Protein AF-A0A9N9KY88-F1 (afdb_monomer)

Sequence (207 aa):
MVPLCLRDHWRPISRALVFYAIHCNYIGYGNGKYSALGVMAIDVILGPRFVLVGLWYLLTARPNSNLPKFVAYTGLFRTLTCGGWTYVTSTDDHDWHDIFMISYLVATLPWTIGCLALSPDNARALKYRKYLAGAFFGTLIPLIYFFIQHKVHKVAGAYTIYAFFEWSLVLFDVAFDAVTALDFETFELVVKDVKGASKGYVYWLPK

Solvent-accessible surface area (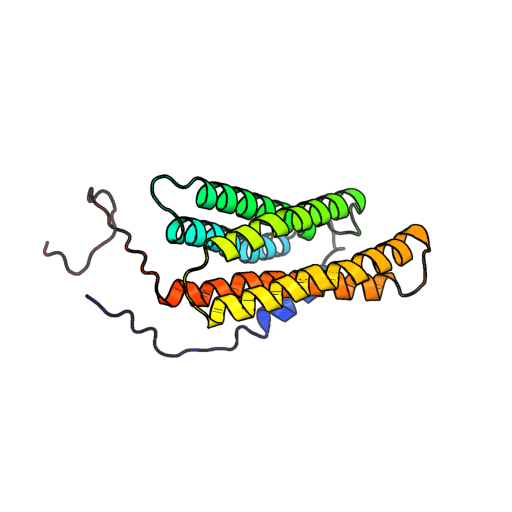backbone atoms only — not comparable to full-atom values): 12206 Å² total; per-residue (Å²): 141,77,84,85,76,81,74,86,76,91,67,80,71,71,60,62,63,61,51,51,70,63,50,68,77,73,75,78,90,79,77,100,60,90,54,66,66,65,56,51,54,49,52,66,57,50,48,60,49,56,50,48,38,52,50,50,30,65,73,47,61,49,92,96,55,66,63,38,58,53,32,34,53,32,39,51,51,26,52,52,24,46,49,46,28,72,66,37,41,69,87,80,41,49,68,61,17,51,52,21,45,52,53,19,58,61,28,46,50,57,29,52,53,41,50,64,73,60,50,72,100,42,72,67,49,54,51,52,42,53,53,31,50,48,50,38,63,57,46,46,57,61,31,55,53,26,45,46,36,32,72,76,66,61,44,86,67,26,56,62,56,25,49,53,41,54,53,47,42,54,50,31,50,54,51,43,58,55,43,54,60,68,61,46,76,82,60,83,88,84,88,75,78,87,78,67,82,66,90,74,85,60,92,85,61,85,131

Organism: NCBI:txid746836

Secondary structure (DSSP, 8-state):
------------THHHHHHHHHHTTS---SSS---HHHHHHHHHHHHHHHHHHHHHHHHH--TT-SHHHHHHHHHHHHHHHHHHHHHS-TTT-HHHHHHHHHHHHHHHHHHHHHHHHH--S-HHHHHHHHHHHHHHHHHHHHHHHHHHHHHTS--TTHHHHHHHHHHHHHHHHHHHHHHHHHHGGG-------SS--S----TTS--

InterPro domains:
  IPR019402 CWH43-like, N-terminal domain [PF10277] (44-186)
  IPR039545 Post-GPI attachment to proteins factor 2 [PTHR12892] (67-195)

Nearest PDB structures (foldseek):
  6iko-assembly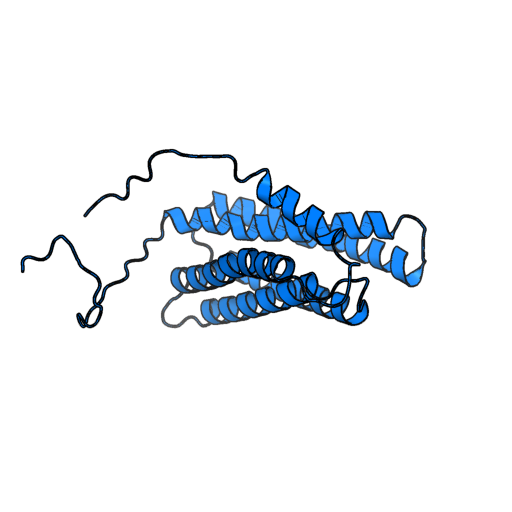1_A  TM=2.643E-01  e=3.032E+00  Mus musculus
  8qb9-assembly1_A  TM=2.554E-01  e=9.337E+00  Saccharomyces cerevisiae

Radius of gyration: 20.68 Å; Cα contacts (8 Å, |Δi|>4): 121; chains: 1; bounding box: 53×39×55 Å

Structure (mmCIF, N/CA/C/O backbone):
data_AF-A0A9N9KY88-F1
#
_entry.id   AF-A0A9N9KY88-F1
#
loop_
_atom_site.group_PDB
_atom_site.id
_atom_site.type_symbol
_atom_site.label_atom_id
_atom_site.label_alt_id
_atom_site.label_comp_id
_atom_site.label_asym_id
_atom_site.label_entity_id
_atom_site.label_seq_id
_atom_site.pdbx_PDB_ins_code
_atom_site.Cartn_x
_atom_site.Cartn_y
_atom_site.Cartn_z
_atom_site.occupancy
_atom_site.B_iso_or_equiv
_atom_site.auth_seq_id
_atom_site.auth_comp_id
_atom_site.auth_asym_id
_atom_site.auth_atom_id
_atom_site.pdbx_PDB_model_num
ATOM 1 N N . MET A 1 1 ? -17.293 -18.451 26.609 1.00 32.00 1 MET A N 1
ATOM 2 C CA . MET A 1 1 ? -15.851 -18.414 26.297 1.00 32.00 1 MET A CA 1
ATOM 3 C C . MET A 1 1 ? -15.459 -19.784 25.786 1.00 32.00 1 MET A C 1
ATOM 5 O O . MET A 1 1 ? -15.401 -20.714 26.577 1.00 32.00 1 MET A O 1
ATOM 9 N N . VAL A 1 2 ? -15.277 -19.926 24.475 1.00 26.02 2 VAL A N 1
ATOM 10 C CA . VAL A 1 2 ? -14.636 -21.106 23.886 1.00 26.02 2 VAL A CA 1
ATOM 11 C C . VAL A 1 2 ? -13.368 -20.606 23.211 1.00 26.02 2 VAL A C 1
ATOM 13 O O . VAL A 1 2 ? -13.470 -19.740 22.343 1.00 26.02 2 VAL A O 1
ATOM 16 N N . PRO A 1 3 ? -12.184 -21.066 23.638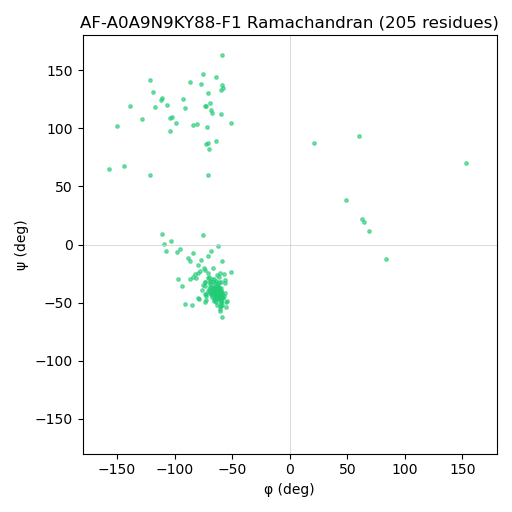 1.00 28.94 3 PRO A N 1
ATOM 17 C CA . PRO A 1 3 ? -10.943 -20.650 23.022 1.00 28.94 3 PRO A CA 1
ATOM 18 C C . PRO A 1 3 ? -10.854 -21.321 21.650 1.00 28.94 3 PRO A C 1
ATOM 20 O O . PRO A 1 3 ? -10.833 -22.548 21.543 1.00 28.94 3 PRO A O 1
ATOM 23 N N . LEU A 1 4 ? -10.796 -20.517 20.590 1.00 27.03 4 LEU A N 1
ATOM 24 C CA . LEU A 1 4 ? -10.341 -20.970 19.279 1.00 27.03 4 LEU A CA 1
ATOM 25 C C . LEU A 1 4 ? -8.833 -21.230 19.383 1.00 27.03 4 LEU A C 1
ATOM 27 O O . LEU A 1 4 ? -7.998 -20.386 19.077 1.00 27.03 4 LEU A O 1
ATOM 31 N N . CYS A 1 5 ? -8.488 -22.413 19.888 1.00 28.48 5 CYS A N 1
ATOM 32 C CA . CYS A 1 5 ? -7.142 -22.958 19.841 1.00 28.48 5 CYS A CA 1
ATOM 33 C C . CYS A 1 5 ? -6.870 -23.391 18.391 1.00 28.48 5 CYS A C 1
ATOM 35 O O . CYS A 1 5 ? -7.133 -24.531 18.005 1.00 28.48 5 CYS A O 1
ATOM 37 N N . LEU A 1 6 ? -6.400 -22.452 17.565 1.00 30.41 6 LEU A N 1
ATOM 38 C CA . LEU A 1 6 ? -5.814 -22.746 16.258 1.00 30.41 6 LEU A CA 1
ATOM 39 C C . LEU A 1 6 ? -4.459 -23.423 16.487 1.00 30.41 6 LEU A C 1
ATOM 41 O O . LEU A 1 6 ? -3.418 -22.783 16.588 1.00 30.41 6 LEU A O 1
ATOM 45 N N . ARG A 1 7 ? -4.520 -24.747 16.630 1.00 27.92 7 ARG A N 1
ATOM 46 C CA . ARG A 1 7 ? -3.377 -25.649 16.716 1.00 27.92 7 ARG A CA 1
ATOM 47 C C . ARG A 1 7 ? -2.641 -25.675 15.370 1.00 27.92 7 ARG A C 1
ATOM 49 O O . ARG A 1 7 ? -3.181 -26.141 14.372 1.00 27.92 7 ARG A O 1
ATOM 56 N N . ASP A 1 8 ? -1.418 -25.161 15.386 1.00 33.47 8 ASP A N 1
ATOM 57 C CA . ASP A 1 8 ? -0.236 -25.549 14.608 1.00 33.47 8 ASP A CA 1
ATOM 58 C C . ASP A 1 8 ? -0.462 -26.345 13.308 1.00 33.47 8 ASP A C 1
ATOM 60 O O . ASP A 1 8 ? -0.341 -27.572 13.256 1.00 33.47 8 ASP A O 1
ATOM 64 N N . HIS A 1 9 ? -0.665 -25.625 12.203 1.00 31.00 9 HIS A N 1
ATOM 65 C CA . HIS A 1 9 ? -0.281 -26.135 10.886 1.00 31.00 9 HIS A CA 1
ATOM 66 C C . HIS A 1 9 ? 0.232 -25.005 9.986 1.00 31.00 9 HIS A C 1
ATOM 68 O O . HIS A 1 9 ? -0.371 -24.631 8.983 1.00 31.00 9 HIS A O 1
ATOM 74 N N . TRP A 1 10 ? 1.394 -24.461 10.356 1.00 31.78 10 TRP A N 1
ATOM 75 C CA . TRP A 1 10 ? 2.230 -23.666 9.458 1.00 31.78 10 TRP A CA 1
ATOM 76 C C . TRP A 1 10 ? 2.728 -24.556 8.308 1.00 31.78 10 TRP A C 1
ATOM 78 O O . TRP A 1 10 ? 3.790 -25.170 8.384 1.00 31.78 10 TRP A O 1
ATOM 88 N N . ARG A 1 11 ? 1.954 -24.636 7.222 1.00 30.09 11 ARG A N 1
ATOM 89 C CA . ARG A 1 11 ? 2.493 -25.003 5.906 1.00 30.09 11 ARG A CA 1
ATOM 90 C C . ARG A 1 11 ? 2.995 -23.735 5.218 1.00 30.09 11 ARG A C 1
ATOM 92 O O . ARG A 1 11 ? 2.355 -22.692 5.341 1.00 30.09 11 ARG A O 1
ATOM 99 N N . PRO A 1 12 ? 4.138 -23.778 4.515 1.00 33.78 12 PRO A N 1
ATOM 100 C CA . PRO A 1 12 ? 4.771 -22.573 4.010 1.00 33.78 12 PRO A CA 1
ATOM 101 C C . PRO A 1 12 ? 3.956 -22.005 2.842 1.00 33.78 12 PRO A C 1
ATOM 103 O O . PRO A 1 12 ? 4.070 -22.446 1.701 1.00 33.78 12 PRO A O 1
ATOM 106 N N . ILE A 1 13 ? 3.178 -20.965 3.138 1.00 38.19 13 ILE A N 1
ATOM 107 C CA . ILE A 1 13 ? 2.487 -20.079 2.182 1.00 38.19 13 ILE A CA 1
ATOM 108 C C . ILE A 1 13 ? 3.495 -19.312 1.286 1.00 38.19 13 ILE A C 1
ATOM 110 O O . ILE A 1 13 ? 3.119 -18.602 0.359 1.00 38.19 13 ILE A O 1
ATOM 114 N N . SER A 1 14 ? 4.803 -19.505 1.484 1.00 35.06 14 SER A N 1
ATOM 115 C CA . SER A 1 14 ? 5.863 -18.767 0.792 1.00 35.06 14 SER A CA 1
ATOM 116 C C . SER A 1 14 ? 6.090 -19.161 -0.670 1.00 35.06 14 SER A C 1
ATOM 118 O O . SER A 1 14 ? 6.657 -18.366 -1.413 1.00 35.06 14 SER A O 1
ATOM 120 N N . ARG A 1 15 ? 5.667 -20.353 -1.120 1.00 27.88 15 ARG A N 1
ATOM 121 C CA . ARG A 1 15 ? 5.962 -20.812 -2.494 1.00 27.88 15 ARG A CA 1
ATOM 122 C C . ARG A 1 15 ? 4.839 -20.569 -3.500 1.00 27.88 15 ARG A C 1
ATOM 124 O O . ARG A 1 15 ? 5.140 -20.341 -4.662 1.00 27.88 15 ARG A O 1
ATOM 131 N N . ALA A 1 16 ? 3.575 -20.557 -3.083 1.00 32.50 16 ALA A N 1
ATOM 132 C CA . ALA A 1 16 ? 2.457 -20.360 -4.012 1.00 32.50 16 ALA A CA 1
ATOM 133 C C . ALA A 1 16 ? 2.296 -18.890 -4.443 1.00 32.50 16 ALA A C 1
ATOM 135 O O . ALA A 1 16 ? 2.075 -18.622 -5.618 1.00 32.50 16 ALA A O 1
ATOM 136 N N . LEU A 1 17 ? 2.482 -17.940 -3.520 1.00 39.22 17 LEU A N 1
ATOM 137 C CA . LEU A 1 17 ? 2.321 -16.503 -3.788 1.00 39.22 17 LEU A CA 1
ATOM 138 C C . LEU A 1 17 ? 3.390 -15.941 -4.736 1.00 39.22 17 LEU A C 1
ATOM 140 O O . LEU A 1 17 ? 3.075 -15.143 -5.612 1.00 39.22 17 LEU A O 1
ATOM 144 N N . VAL A 1 18 ? 4.637 -16.401 -4.607 1.00 37.00 18 VAL A N 1
ATOM 145 C CA . VAL A 1 18 ? 5.743 -15.966 -5.478 1.00 37.00 18 VAL A CA 1
ATOM 146 C C . VAL A 1 18 ? 5.650 -16.614 -6.865 1.00 37.00 18 VAL A C 1
ATOM 148 O O . VAL A 1 18 ? 5.951 -15.967 -7.863 1.00 37.00 18 VAL A O 1
ATOM 151 N N . PHE A 1 19 ? 5.175 -17.863 -6.958 1.00 30.66 19 PHE A N 1
ATOM 152 C CA . PHE A 1 19 ? 4.997 -18.532 -8.251 1.00 30.66 19 PHE A CA 1
ATOM 153 C C . PHE A 1 19 ? 3.799 -17.997 -9.048 1.00 30.66 19 PHE A C 1
ATOM 155 O O . PHE A 1 19 ? 3.882 -17.940 -10.273 1.00 30.66 19 PHE A O 1
ATOM 162 N N . TYR A 1 20 ? 2.716 -17.558 -8.398 1.00 37.03 20 TYR A N 1
ATOM 163 C CA . TYR A 1 20 ? 1.533 -17.069 -9.119 1.00 37.03 20 TYR A CA 1
ATOM 164 C C . TYR A 1 20 ? 1.747 -15.685 -9.755 1.00 37.03 20 TYR A C 1
ATOM 166 O O . TYR A 1 20 ? 1.307 -15.456 -10.879 1.00 37.03 20 TYR A O 1
ATOM 174 N N . ALA A 1 21 ? 2.504 -14.799 -9.096 1.00 38.56 21 ALA A N 1
ATOM 175 C CA . ALA A 1 21 ? 2.857 -13.483 -9.641 1.00 38.56 21 ALA A CA 1
ATOM 176 C C . ALA A 1 21 ? 3.729 -13.574 -10.911 1.00 38.56 21 ALA A C 1
ATOM 178 O O . ALA A 1 21 ? 3.613 -12.742 -11.807 1.00 38.56 21 ALA A O 1
ATOM 179 N N . ILE A 1 22 ? 4.561 -14.617 -11.021 1.00 38.03 22 ILE A N 1
ATOM 180 C CA . ILE A 1 22 ? 5.437 -14.842 -12.182 1.00 38.03 22 ILE A CA 1
ATOM 181 C C . ILE A 1 22 ? 4.690 -15.562 -13.321 1.00 38.03 22 ILE A C 1
ATOM 183 O O . ILE A 1 22 ? 5.016 -15.360 -14.490 1.00 38.03 22 ILE A O 1
ATOM 187 N N . HIS A 1 23 ? 3.662 -16.367 -13.023 1.00 34.88 23 HIS A N 1
ATOM 188 C CA . HIS A 1 23 ? 2.952 -17.142 -14.048 1.00 34.88 23 HIS A CA 1
ATOM 189 C C . HIS A 1 23 ? 1.871 -16.354 -14.806 1.00 34.88 23 HIS A C 1
ATOM 191 O O . HIS A 1 23 ? 1.607 -16.662 -15.968 1.00 34.88 23 HIS A O 1
ATOM 197 N N . CYS A 1 24 ? 1.302 -15.296 -14.216 1.00 37.47 24 CYS A N 1
ATOM 198 C CA . CYS A 1 24 ? 0.295 -14.470 -14.899 1.00 37.47 24 CYS A CA 1
ATOM 199 C C . CYS A 1 24 ? 0.839 -13.684 -16.106 1.00 37.47 24 CYS A C 1
ATOM 201 O O . CYS A 1 24 ? 0.059 -13.333 -16.982 1.00 37.47 24 CYS A O 1
ATOM 203 N N . ASN A 1 25 ? 2.156 -13.465 -16.211 1.00 40.47 25 ASN A N 1
ATOM 204 C CA . ASN A 1 25 ? 2.756 -12.784 -17.367 1.00 40.47 25 ASN A CA 1
ATOM 205 C C . ASN A 1 25 ? 3.029 -13.699 -18.577 1.00 40.47 25 ASN A C 1
ATOM 207 O O . ASN A 1 25 ? 3.402 -13.203 -19.634 1.00 40.47 25 ASN A O 1
ATOM 211 N N . TYR A 1 26 ? 2.858 -15.022 -18.454 1.00 36.66 26 TYR A N 1
ATOM 212 C CA . TYR A 1 26 ? 3.181 -15.971 -19.535 1.00 36.66 26 TYR A CA 1
ATOM 213 C C . TYR A 1 26 ? 1.966 -16.624 -20.206 1.00 36.66 26 TYR A C 1
ATOM 215 O O . TYR A 1 26 ? 2.139 -17.420 -21.127 1.00 36.66 26 TYR A O 1
ATOM 223 N N . ILE A 1 27 ? 0.740 -16.299 -19.785 1.00 37.44 27 ILE A N 1
ATOM 224 C CA . ILE A 1 27 ? -0.487 -16.879 -20.359 1.00 37.44 27 ILE A CA 1
ATOM 225 C C . ILE A 1 27 ? -1.376 -15.766 -20.917 1.00 37.44 27 ILE A C 1
ATOM 227 O O . ILE A 1 27 ? -2.525 -15.580 -20.532 1.00 37.44 27 ILE A O 1
ATOM 231 N N . GLY A 1 28 ? -0.826 -15.026 -21.870 1.00 37.84 28 GLY A N 1
ATOM 232 C CA . GLY A 1 28 ? -1.595 -14.275 -22.848 1.00 37.84 28 GLY A CA 1
ATOM 233 C C . GLY A 1 28 ? -1.053 -14.658 -24.212 1.00 37.84 28 GLY A C 1
ATOM 234 O O . GLY A 1 28 ? 0.095 -14.359 -24.483 1.00 37.84 28 GLY A O 1
ATOM 235 N N . TYR A 1 29 ? -1.830 -15.423 -24.980 1.00 39.97 29 TYR A N 1
ATOM 236 C CA . TYR A 1 29 ? -1.877 -15.521 -26.452 1.00 39.97 29 TYR A CA 1
ATOM 237 C C . TYR A 1 29 ? -2.369 -16.914 -26.853 1.00 39.97 29 TYR A C 1
ATOM 239 O O . TYR A 1 29 ? -1.649 -17.773 -27.352 1.00 39.97 29 TYR A O 1
ATOM 247 N N . GLY A 1 30 ? -3.655 -17.136 -26.596 1.00 32.09 30 GLY A N 1
ATOM 248 C CA . GLY A 1 30 ? -4.358 -18.350 -26.979 1.00 32.09 30 GLY A CA 1
ATOM 249 C C . GLY A 1 30 ? -5.857 -18.106 -27.073 1.00 32.09 30 GLY A C 1
ATOM 250 O O . GLY A 1 30 ? -6.616 -18.664 -26.295 1.00 32.09 30 GLY A O 1
ATOM 251 N N . ASN A 1 31 ? -6.263 -17.266 -28.028 1.00 34.91 31 ASN A N 1
ATOM 252 C CA . ASN A 1 31 ? -7.627 -17.146 -28.557 1.00 34.91 31 ASN A CA 1
ATOM 253 C C . ASN A 1 31 ? -8.751 -16.755 -27.572 1.00 34.91 31 ASN A C 1
ATOM 255 O O . ASN A 1 31 ? -9.456 -17.597 -27.022 1.00 34.91 31 ASN A O 1
ATOM 259 N N . GLY A 1 32 ? -9.025 -15.448 -27.496 1.00 37.16 32 GLY A N 1
ATOM 260 C CA . GLY A 1 32 ? -10.399 -14.921 -27.542 1.00 37.16 32 GLY A CA 1
ATOM 261 C C . GLY A 1 32 ? -11.368 -15.272 -26.409 1.00 37.16 32 GLY A C 1
ATOM 262 O O . GLY A 1 32 ? -12.576 -15.148 -26.600 1.00 37.16 32 GLY A O 1
ATOM 263 N N . LYS A 1 33 ? -10.891 -15.699 -25.239 1.00 35.28 33 LYS A N 1
ATOM 264 C CA . LYS A 1 33 ? -11.720 -15.859 -24.039 1.00 35.28 33 LYS A CA 1
ATOM 265 C C . LYS A 1 33 ? -10.930 -15.360 -22.840 1.00 35.28 33 LYS A C 1
ATOM 267 O O . LYS A 1 33 ? -9.878 -15.920 -22.547 1.00 35.28 33 LYS A O 1
ATOM 272 N N . TYR A 1 34 ? -11.437 -14.334 -22.154 1.00 43.81 34 TYR A N 1
ATOM 273 C CA . TYR A 1 34 ? -10.972 -13.957 -20.818 1.00 43.81 34 TYR A CA 1
ATOM 274 C C . TYR A 1 34 ? -10.995 -15.224 -19.962 1.00 43.81 34 TYR A C 1
ATOM 276 O O . TYR A 1 34 ? -12.060 -15.759 -19.646 1.00 43.81 34 TYR A O 1
ATOM 284 N N . SER A 1 35 ? -9.823 -15.798 -19.710 1.00 43.03 35 SER A N 1
ATOM 285 C CA . SER A 1 35 ? -9.732 -17.059 -18.998 1.00 43.03 35 SER A CA 1
ATOM 286 C C . SER A 1 35 ? -10.151 -16.781 -17.558 1.00 43.03 35 SER A C 1
ATOM 288 O O . SER A 1 35 ? -9.575 -15.936 -16.876 1.00 43.03 35 SER A O 1
ATOM 290 N N . ALA A 1 36 ? -11.185 -17.481 -17.087 1.00 40.25 36 ALA A N 1
ATOM 291 C CA . ALA A 1 36 ? -11.700 -17.343 -15.725 1.00 40.25 36 ALA A CA 1
ATOM 292 C C . ALA A 1 36 ? -10.590 -17.465 -14.657 1.00 40.25 36 ALA A C 1
ATOM 294 O O . ALA A 1 36 ? -10.713 -16.905 -13.580 1.00 40.25 36 ALA A O 1
ATOM 295 N N . LEU A 1 37 ? -9.475 -18.131 -14.979 1.00 42.50 37 LEU A N 1
ATOM 296 C CA . LEU A 1 37 ? -8.270 -18.242 -14.153 1.00 42.50 37 LEU A CA 1
ATOM 297 C C . LEU A 1 37 ? -7.536 -16.911 -13.897 1.00 42.50 37 LEU A C 1
ATOM 299 O O . LEU A 1 37 ? -7.084 -16.701 -12.776 1.00 42.50 37 LEU A O 1
ATOM 303 N N . GLY A 1 38 ? -7.435 -16.008 -14.880 1.00 44.41 38 GLY A N 1
ATOM 304 C CA . GLY A 1 38 ? -6.800 -14.694 -14.684 1.00 44.41 38 GLY A CA 1
ATOM 305 C C . GLY A 1 38 ? -7.640 -13.768 -13.797 1.00 44.41 38 GLY A C 1
ATOM 306 O O . GLY A 1 38 ? -7.114 -13.096 -12.914 1.00 44.41 38 GLY A O 1
ATOM 307 N N . VAL A 1 39 ? -8.965 -13.819 -13.967 1.00 42.31 39 VAL A N 1
ATOM 308 C CA . VAL A 1 39 ? -9.935 -13.065 -13.152 1.00 42.31 39 VAL A CA 1
ATOM 309 C C . VAL A 1 39 ? -9.978 -13.602 -11.713 1.00 42.31 39 VAL A C 1
ATOM 311 O O . VAL A 1 39 ? -9.885 -12.831 -10.763 1.00 42.31 39 VAL A O 1
ATOM 314 N N . MET A 1 40 ? -9.972 -14.930 -11.541 1.00 37.72 40 MET A N 1
ATOM 315 C CA . MET A 1 40 ? -9.929 -15.586 -10.225 1.00 37.72 40 MET A CA 1
ATOM 316 C C . MET A 1 40 ? -8.654 -15.258 -9.428 1.00 37.72 40 MET A C 1
ATOM 318 O O . MET A 1 40 ? -8.699 -15.193 -8.202 1.00 37.72 40 MET A O 1
ATOM 322 N N . ALA A 1 41 ? -7.514 -15.045 -10.093 1.00 45.00 41 ALA A N 1
ATOM 323 C CA . ALA A 1 41 ? -6.269 -14.657 -9.427 1.00 45.00 41 ALA A CA 1
ATOM 324 C C . ALA A 1 41 ? -6.338 -13.229 -8.865 1.00 45.00 41 ALA A C 1
ATOM 326 O O . ALA A 1 41 ? -5.879 -12.975 -7.751 1.00 45.00 41 ALA A O 1
ATOM 327 N N . ILE A 1 42 ? -6.955 -12.318 -9.620 1.00 50.03 42 ILE A N 1
ATOM 328 C CA . ILE A 1 42 ? -7.186 -10.933 -9.205 1.00 50.03 42 ILE A CA 1
ATOM 329 C C . ILE A 1 42 ? -8.161 -10.901 -8.031 1.00 50.03 42 ILE A C 1
ATOM 331 O O . ILE A 1 42 ? -7.831 -10.299 -7.017 1.00 50.03 42 ILE A O 1
ATOM 335 N N . ASP A 1 43 ? -9.278 -11.629 -8.086 1.00 44.62 43 ASP A N 1
ATOM 336 C CA . ASP A 1 43 ? -10.272 -11.669 -7.001 1.00 44.62 43 ASP A CA 1
ATOM 337 C C . ASP A 1 43 ? -9.703 -12.213 -5.675 1.00 44.62 43 ASP A C 1
ATOM 339 O O . ASP A 1 43 ? -10.010 -11.698 -4.595 1.00 44.62 43 ASP A O 1
ATOM 343 N N . VAL A 1 44 ? -8.816 -13.214 -5.741 1.00 50.09 44 VAL A N 1
ATOM 344 C CA . VAL A 1 44 ? -8.159 -13.809 -4.561 1.00 50.09 44 VAL A CA 1
ATOM 345 C C . VAL A 1 44 ? -7.089 -12.887 -3.956 1.00 50.09 44 VAL A C 1
ATOM 347 O O . VAL A 1 44 ? -6.793 -13.004 -2.767 1.00 50.09 44 VAL A O 1
ATOM 350 N N . ILE A 1 45 ? -6.542 -11.941 -4.724 1.00 53.00 45 ILE A N 1
ATOM 351 C CA . ILE A 1 45 ? -5.564 -10.946 -4.245 1.00 53.00 45 ILE A CA 1
ATOM 352 C C . ILE A 1 45 ? -6.259 -9.641 -3.812 1.00 53.00 45 ILE A C 1
ATOM 354 O O . ILE A 1 45 ? -5.865 -9.029 -2.816 1.00 53.00 45 ILE A O 1
ATOM 358 N N . LEU A 1 46 ? -7.335 -9.238 -4.498 1.00 61.06 46 LEU A N 1
ATOM 359 C CA . LEU A 1 46 ? -8.138 -8.051 -4.182 1.00 61.06 46 LEU A CA 1
ATOM 360 C C . LEU A 1 46 ? -8.967 -8.256 -2.904 1.00 61.06 46 LEU A C 1
ATOM 362 O O . LEU A 1 46 ? -9.066 -7.348 -2.076 1.00 61.06 46 LEU A O 1
ATOM 366 N N . GLY A 1 47 ? -9.531 -9.456 -2.715 1.00 67.69 47 GLY A N 1
ATOM 367 C CA . GLY A 1 47 ? -10.389 -9.807 -1.578 1.00 67.69 47 GLY A CA 1
ATOM 368 C C . GLY A 1 47 ? -9.746 -9.554 -0.206 1.00 67.69 47 GLY A C 1
ATOM 369 O O . GLY A 1 47 ? -10.313 -8.801 0.592 1.00 67.69 47 GLY A O 1
ATOM 370 N N . PRO A 1 48 ? -8.544 -10.094 0.078 1.00 76.12 48 PRO A N 1
ATOM 371 C CA . PRO A 1 48 ? -7.818 -9.822 1.318 1.00 76.12 48 PRO A CA 1
ATOM 372 C C . PRO A 1 48 ? -7.572 -8.330 1.555 1.00 76.12 48 PRO A C 1
ATOM 374 O O . PRO A 1 48 ? -7.602 -7.880 2.699 1.00 76.12 48 PRO A O 1
ATOM 377 N N . ARG A 1 49 ? -7.381 -7.546 0.487 1.00 77.88 49 ARG A N 1
ATOM 378 C CA . ARG A 1 49 ? -7.144 -6.102 0.574 1.00 77.88 49 ARG A CA 1
ATOM 379 C C . ARG A 1 49 ? -8.387 -5.315 0.958 1.00 77.88 49 ARG A C 1
ATOM 381 O O . ARG A 1 49 ? -8.310 -4.466 1.841 1.00 77.88 49 ARG A O 1
ATOM 388 N N . PHE A 1 50 ? -9.539 -5.628 0.367 1.00 81.56 50 PHE A N 1
ATOM 389 C CA . PHE A 1 50 ? -10.807 -5.018 0.779 1.00 81.56 50 PHE A CA 1
ATOM 390 C C . PHE A 1 50 ? -11.144 -5.336 2.234 1.00 81.56 50 PHE A C 1
ATOM 392 O O . PHE A 1 50 ? -11.561 -4.449 2.982 1.00 81.56 50 PHE A O 1
ATOM 399 N N . VAL A 1 51 ? -10.910 -6.584 2.649 1.00 82.88 51 VAL A N 1
ATOM 400 C CA . VAL A 1 51 ? -11.078 -6.995 4.046 1.00 82.88 51 VAL A CA 1
ATOM 401 C C . VAL A 1 51 ? -10.116 -6.226 4.948 1.00 82.88 51 VAL A C 1
ATOM 403 O O . VAL A 1 51 ? -10.551 -5.698 5.965 1.00 82.88 51 VAL A O 1
ATOM 406 N N . LEU A 1 52 ? -8.846 -6.085 4.565 1.00 84.31 52 LEU A N 1
ATOM 407 C CA . LEU A 1 52 ? -7.850 -5.328 5.325 1.00 84.31 52 LEU A CA 1
ATOM 408 C C . LEU A 1 52 ? -8.243 -3.856 5.488 1.00 84.31 52 LEU A C 1
ATOM 410 O O . LEU A 1 52 ? -8.180 -3.341 6.600 1.00 84.31 52 LEU A O 1
ATOM 414 N N . VAL A 1 53 ? -8.705 -3.189 4.425 1.00 84.94 53 VAL A N 1
ATOM 415 C CA . VAL A 1 53 ? -9.186 -1.797 4.500 1.00 84.94 53 VAL A CA 1
ATOM 416 C C . VAL A 1 53 ? -10.403 -1.690 5.425 1.00 84.94 53 VAL A C 1
ATOM 418 O O . VAL A 1 53 ? -10.471 -0.779 6.252 1.00 84.94 53 VAL A O 1
ATOM 421 N N . GLY A 1 54 ? -11.336 -2.644 5.341 1.00 83.06 54 GLY A N 1
ATOM 422 C CA . GLY A 1 54 ? -12.505 -2.707 6.220 1.00 83.06 54 GLY A CA 1
ATOM 423 C C . GLY A 1 54 ? -12.141 -2.936 7.690 1.00 83.06 54 GLY A C 1
ATOM 424 O O . GLY A 1 54 ? -12.619 -2.214 8.564 1.00 83.06 54 GLY A O 1
ATOM 425 N N . LEU A 1 55 ? -11.255 -3.892 7.973 1.00 83.25 55 LEU A N 1
ATOM 426 C CA . LEU A 1 55 ? -10.767 -4.174 9.325 1.00 83.25 55 LEU A CA 1
ATOM 427 C C . LEU A 1 55 ? -9.966 -3.000 9.890 1.00 83.25 55 LEU A C 1
ATOM 429 O O . LEU A 1 55 ? -10.146 -2.642 11.051 1.00 83.25 55 LEU A O 1
ATOM 433 N N . TRP A 1 56 ? -9.137 -2.353 9.069 1.00 83.56 56 TRP A N 1
ATOM 434 C CA . TRP A 1 56 ? -8.396 -1.159 9.469 1.00 83.56 56 TRP A CA 1
ATOM 435 C C . TRP A 1 56 ? -9.335 0.000 9.815 1.00 83.56 56 TRP A C 1
ATOM 437 O O . TRP A 1 56 ? -9.133 0.693 10.815 1.00 83.56 56 TRP A O 1
ATOM 447 N N . TYR A 1 57 ? -10.405 0.187 9.037 1.00 85.25 57 TYR A N 1
ATOM 448 C CA . TYR A 1 57 ? -11.448 1.157 9.358 1.00 85.25 57 TYR A CA 1
ATOM 449 C C . TYR A 1 57 ? -12.132 0.834 10.691 1.00 85.25 57 TYR A C 1
ATOM 451 O O . TYR A 1 57 ? -12.270 1.726 11.522 1.00 85.25 57 TYR A O 1
ATOM 459 N N . LEU A 1 58 ? -12.507 -0.428 10.935 1.00 82.88 58 LEU A N 1
ATOM 460 C CA . LEU A 1 58 ? -13.127 -0.846 12.199 1.00 82.88 58 LEU A CA 1
ATOM 461 C C . LEU A 1 58 ? -12.193 -0.660 13.403 1.00 82.88 58 LEU A C 1
ATOM 463 O O . LEU A 1 58 ? -12.644 -0.200 14.449 1.00 82.88 58 LEU A O 1
ATOM 467 N N . LEU A 1 59 ? -10.901 -0.965 13.249 1.00 81.31 59 LEU A N 1
ATOM 468 C CA . LEU A 1 59 ? -9.886 -0.789 14.292 1.00 81.31 59 LEU A CA 1
ATOM 469 C C . LEU A 1 59 ? -9.678 0.690 14.652 1.00 81.31 59 LEU A C 1
ATOM 471 O O . LEU A 1 59 ? -9.474 1.035 15.814 1.00 81.31 59 LEU A O 1
ATOM 475 N N . THR A 1 60 ? -9.711 1.571 13.653 1.00 81.38 60 THR A N 1
ATOM 476 C CA . THR A 1 60 ? -9.374 2.994 13.818 1.00 81.38 60 THR A CA 1
ATOM 477 C C . THR A 1 60 ? -10.596 3.898 13.981 1.00 81.38 60 THR A C 1
ATOM 479 O O . THR A 1 60 ? -10.442 5.085 14.285 1.00 81.38 60 THR A O 1
ATOM 482 N N . ALA A 1 61 ? -11.810 3.363 13.823 1.00 79.25 61 ALA A N 1
ATOM 483 C CA . ALA A 1 61 ? -13.060 4.097 13.967 1.00 79.25 61 ALA A CA 1
ATOM 484 C C . ALA A 1 61 ? -13.195 4.684 15.380 1.00 79.25 61 ALA A C 1
ATOM 486 O O . ALA A 1 61 ? -13.376 3.974 16.367 1.00 79.25 61 ALA A O 1
ATOM 487 N N . ARG A 1 62 ? -13.146 6.018 15.473 1.00 74.62 62 ARG A N 1
ATOM 488 C CA . ARG A 1 62 ? -13.395 6.769 16.710 1.00 74.62 62 ARG A CA 1
ATOM 489 C C . ARG A 1 62 ? -14.552 7.751 16.519 1.00 74.62 62 ARG A C 1
ATOM 491 O O . ARG A 1 62 ? -14.634 8.379 15.456 1.00 74.62 62 ARG A O 1
ATOM 498 N N . PRO A 1 63 ? -15.426 7.933 17.527 1.00 62.69 63 PRO A N 1
ATOM 499 C CA . PRO A 1 63 ? -16.434 8.987 17.485 1.00 62.69 63 PRO A CA 1
ATOM 500 C C . PRO A 1 63 ? -15.739 10.356 17.351 1.00 62.69 63 PRO A C 1
ATOM 502 O O . PRO A 1 63 ? -14.718 10.595 17.990 1.00 62.69 63 PRO A O 1
ATOM 505 N N . ASN A 1 64 ? -16.270 11.233 16.491 1.00 70.38 64 ASN A N 1
ATOM 506 C CA . ASN A 1 64 ? -15.733 12.565 16.146 1.00 70.38 64 ASN A CA 1
ATOM 507 C C . ASN A 1 64 ? -14.422 12.642 15.333 1.00 70.38 64 ASN A C 1
ATOM 509 O O . ASN A 1 64 ? -13.894 13.740 15.170 1.00 70.38 64 ASN A O 1
ATOM 513 N N . SER A 1 65 ? -13.916 11.548 14.747 1.00 79.31 65 SER A N 1
ATOM 514 C CA . SER A 1 65 ? -12.760 11.624 13.833 1.00 79.31 65 SER A CA 1
ATOM 515 C C . SER A 1 65 ? -13.132 11.326 12.378 1.00 79.31 65 SER A C 1
ATOM 517 O O . SER A 1 65 ? -13.691 10.276 12.063 1.00 79.31 65 SER A O 1
ATOM 519 N N . ASN A 1 66 ? -12.781 12.242 11.470 1.00 85.06 66 ASN A N 1
ATOM 520 C CA . ASN A 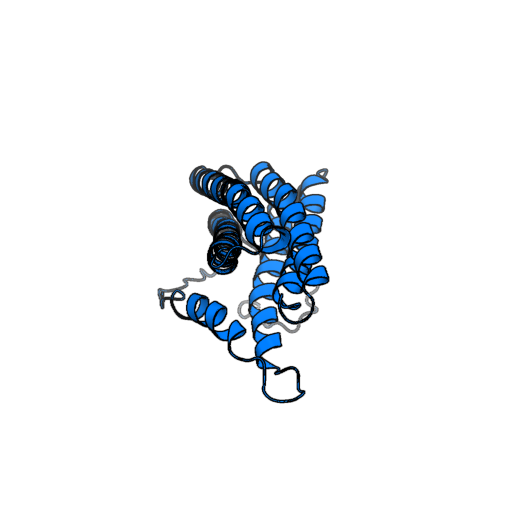1 66 ? -12.937 12.058 10.020 1.00 85.06 66 ASN A CA 1
ATOM 521 C C . ASN A 1 66 ? -11.731 11.353 9.377 1.00 85.06 66 ASN A C 1
ATOM 523 O O . ASN A 1 66 ? -11.836 10.867 8.250 1.00 85.06 66 ASN A O 1
ATOM 527 N N . LEU A 1 67 ? -10.604 11.261 10.092 1.00 83.25 67 LEU A N 1
ATOM 528 C CA . LEU A 1 67 ? -9.363 10.679 9.581 1.00 83.25 67 LEU A CA 1
ATOM 529 C C . LEU A 1 67 ? -9.512 9.182 9.225 1.00 83.25 67 LEU A C 1
ATOM 531 O O . LEU A 1 67 ? -9.137 8.824 8.111 1.00 83.25 67 LEU A O 1
ATOM 535 N N . PRO A 1 68 ? -10.138 8.317 10.053 1.00 84.88 68 PRO A N 1
ATOM 536 C CA . PRO A 1 68 ? -10.371 6.910 9.701 1.00 84.88 68 PRO A CA 1
ATOM 537 C C . PRO A 1 68 ? -11.218 6.734 8.439 1.00 84.88 68 PRO A C 1
ATOM 539 O O . PRO A 1 68 ? -10.944 5.861 7.621 1.00 84.88 68 PRO A O 1
ATOM 542 N N . LYS A 1 69 ? -12.227 7.596 8.245 1.00 85.31 69 LYS A N 1
ATOM 543 C CA . LYS A 1 69 ? -13.083 7.572 7.051 1.00 85.31 69 LYS A CA 1
ATOM 544 C C . LYS A 1 69 ? -12.278 7.929 5.808 1.00 85.31 69 LYS A C 1
ATOM 546 O O . LYS A 1 69 ? -12.341 7.205 4.823 1.00 85.31 69 LYS A O 1
ATOM 551 N N . PHE A 1 70 ? -11.498 9.009 5.869 1.00 88.88 70 PHE A N 1
ATOM 552 C CA . PHE A 1 70 ? -10.625 9.416 4.768 1.00 88.88 70 PHE A CA 1
ATOM 553 C C . PHE A 1 70 ? -9.635 8.307 4.391 1.00 88.88 70 PHE A C 1
ATOM 555 O O . PHE A 1 70 ? -9.523 7.974 3.217 1.00 88.88 70 PHE A O 1
ATOM 562 N N . VAL A 1 71 ? -8.991 7.681 5.381 1.00 88.69 71 VAL A N 1
ATOM 563 C CA . VAL A 1 71 ? -8.057 6.564 5.158 1.00 88.69 71 VAL A CA 1
ATOM 564 C C . VAL A 1 71 ? -8.755 5.346 4.548 1.00 88.69 71 VAL A C 1
ATOM 566 O O . VAL A 1 71 ? -8.200 4.700 3.665 1.00 88.69 71 VAL A O 1
ATOM 569 N N . ALA A 1 72 ? -9.994 5.049 4.946 1.00 87.06 72 ALA A N 1
ATOM 570 C CA . ALA A 1 72 ? -10.775 3.987 4.318 1.00 87.06 72 ALA A CA 1
ATOM 571 C C . ALA A 1 72 ? -11.078 4.292 2.841 1.00 87.06 72 ALA A C 1
ATOM 573 O O . ALA A 1 72 ? -10.887 3.428 1.987 1.00 87.06 72 ALA A O 1
ATOM 574 N N . TYR A 1 73 ? -11.484 5.526 2.515 1.00 88.62 73 TYR A N 1
ATOM 575 C CA . TYR A 1 73 ? -11.712 5.936 1.125 1.00 88.62 73 TYR A CA 1
ATOM 576 C C . TYR A 1 73 ? -10.437 5.858 0.282 1.00 88.62 73 TYR A C 1
ATOM 578 O O . TYR A 1 73 ? -10.475 5.326 -0.828 1.00 88.62 73 TYR A O 1
ATOM 586 N N . THR A 1 74 ? -9.303 6.340 0.799 1.00 89.88 74 THR A N 1
ATOM 587 C CA . THR A 1 74 ? -8.026 6.270 0.073 1.00 89.88 74 THR A CA 1
ATOM 588 C C . THR A 1 74 ? -7.548 4.829 -0.096 1.00 89.88 74 THR A C 1
ATOM 590 O O . THR A 1 74 ? -7.054 4.486 -1.167 1.00 89.88 74 THR A O 1
ATOM 593 N N . GLY A 1 75 ? -7.768 3.959 0.896 1.00 85.56 75 GLY A N 1
ATOM 594 C CA . GLY A 1 75 ? -7.485 2.524 0.806 1.00 85.56 75 GLY A CA 1
ATOM 595 C C . GLY A 1 75 ? -8.337 1.797 -0.237 1.00 85.56 75 GLY A C 1
ATOM 596 O O . GLY A 1 75 ? -7.820 0.978 -1.000 1.00 85.56 75 GLY A O 1
ATOM 597 N N . LEU A 1 76 ? -9.629 2.129 -0.328 1.00 87.31 76 LEU A N 1
ATOM 598 C CA . LEU A 1 76 ? -10.516 1.600 -1.369 1.00 87.31 76 LEU A CA 1
ATOM 599 C C . LEU A 1 76 ? -10.082 2.072 -2.757 1.00 87.31 76 LEU A C 1
ATOM 601 O O . LEU A 1 76 ? -9.930 1.253 -3.661 1.00 87.31 76 LEU A O 1
ATOM 605 N N . PHE A 1 77 ? -9.821 3.371 -2.913 1.00 88.50 77 PHE A N 1
ATOM 606 C CA . PHE A 1 77 ? -9.355 3.939 -4.176 1.00 88.50 77 PHE A CA 1
ATOM 607 C C . PHE A 1 77 ? -8.035 3.300 -4.631 1.00 88.50 77 PHE A C 1
ATOM 609 O O . PHE A 1 77 ? -7.943 2.850 -5.769 1.00 88.50 77 PHE A O 1
ATOM 616 N N . ARG A 1 78 ? -7.061 3.155 -3.722 1.00 87.12 78 ARG A N 1
ATOM 617 C CA . ARG A 1 78 ? -5.795 2.431 -3.946 1.00 87.12 78 ARG A CA 1
ATOM 618 C C . ARG A 1 78 ? -6.018 0.987 -4.395 1.00 87.12 78 ARG A C 1
ATOM 620 O O . ARG A 1 78 ? -5.308 0.491 -5.263 1.00 87.12 78 ARG A O 1
ATOM 627 N N . THR A 1 79 ? -6.977 0.290 -3.790 1.00 85.44 79 THR A N 1
ATOM 628 C CA . THR A 1 79 ? -7.264 -1.110 -4.136 1.00 85.44 79 THR A CA 1
ATOM 629 C C . THR A 1 79 ? -7.817 -1.217 -5.557 1.00 85.44 79 THR A C 1
ATOM 631 O O . THR A 1 79 ? -7.390 -2.085 -6.315 1.00 85.44 79 THR A O 1
ATOM 634 N N . LEU A 1 80 ? -8.698 -0.291 -5.950 1.00 84.81 80 LEU A N 1
ATOM 635 C CA . LEU A 1 80 ? -9.250 -0.228 -7.305 1.00 84.81 80 LEU A CA 1
ATOM 636 C C . LEU A 1 80 ? -8.189 0.136 -8.347 1.00 84.81 80 LEU A C 1
ATOM 638 O O . LEU A 1 80 ? -8.118 -0.509 -9.389 1.00 84.81 80 LEU A O 1
ATOM 642 N N . THR A 1 81 ? -7.343 1.131 -8.071 1.00 82.81 81 THR A N 1
ATOM 643 C CA . THR A 1 81 ? -6.282 1.541 -9.003 1.00 82.81 81 THR A CA 1
ATOM 644 C C . THR A 1 81 ? -5.187 0.486 -9.132 1.00 82.81 81 THR A C 1
ATOM 646 O O . THR A 1 81 ? -4.693 0.275 -10.232 1.00 82.81 81 THR A O 1
ATOM 649 N N . CYS A 1 82 ? -4.869 -0.255 -8.065 1.00 81.12 82 CYS A N 1
ATOM 650 C CA . CYS A 1 82 ? -3.972 -1.413 -8.134 1.00 81.12 82 CYS A CA 1
ATOM 651 C C . CYS A 1 82 ? -4.570 -2.575 -8.947 1.00 81.12 82 CYS A C 1
ATOM 653 O O . CYS A 1 82 ? -3.869 -3.196 -9.748 1.00 81.12 82 CYS A O 1
ATOM 655 N N . GLY A 1 83 ? -5.867 -2.851 -8.777 1.00 76.44 83 GLY A N 1
ATOM 656 C CA . GLY A 1 83 ? -6.587 -3.810 -9.618 1.00 76.44 83 GLY A CA 1
ATOM 657 C C . GLY A 1 83 ? -6.570 -3.399 -11.092 1.00 76.44 83 GLY A C 1
ATOM 658 O O . GLY A 1 83 ? -6.240 -4.210 -11.947 1.00 76.44 83 GLY A O 1
ATOM 659 N N . GLY A 1 84 ? -6.832 -2.120 -11.385 1.00 74.31 84 GLY A N 1
ATOM 660 C CA . GLY A 1 84 ? -6.748 -1.567 -12.741 1.00 74.31 84 GLY A CA 1
ATOM 661 C C . GLY A 1 84 ? -5.345 -1.664 -13.344 1.00 74.31 84 GLY A C 1
ATOM 662 O O . GLY A 1 84 ? -5.205 -2.090 -14.484 1.00 74.31 84 GLY A O 1
ATOM 663 N N . TRP A 1 85 ? -4.312 -1.355 -12.557 1.00 76.50 85 TRP A N 1
ATOM 664 C CA . TRP A 1 85 ? -2.907 -1.441 -12.967 1.00 76.50 85 TRP A CA 1
ATOM 665 C C . TRP A 1 85 ? -2.480 -2.874 -13.314 1.00 76.50 85 TRP A C 1
ATOM 667 O O . TRP A 1 85 ? -1.800 -3.093 -14.307 1.00 76.50 85 TRP A O 1
ATOM 677 N N . THR A 1 86 ? -2.912 -3.865 -12.533 1.00 74.31 86 THR A N 1
ATOM 678 C CA . THR A 1 86 ? -2.587 -5.279 -12.799 1.00 74.31 86 THR A CA 1
ATOM 679 C C . THR A 1 86 ? -3.459 -5.912 -13.883 1.00 74.31 86 THR A C 1
ATOM 681 O O . THR A 1 86 ? -3.038 -6.879 -14.515 1.00 74.31 86 THR A O 1
ATOM 684 N N . TYR A 1 87 ? -4.664 -5.380 -14.103 1.00 69.12 87 TYR A N 1
ATOM 685 C CA . TYR A 1 87 ? -5.585 -5.856 -15.131 1.00 69.12 87 TYR A CA 1
ATOM 686 C C . TYR A 1 87 ? -5.223 -5.328 -16.524 1.00 69.12 87 TYR A C 1
ATOM 688 O O . TYR A 1 87 ? -5.202 -6.096 -17.484 1.00 69.12 87 TYR A O 1
ATOM 696 N N . VAL A 1 88 ? -4.926 -4.030 -16.641 1.00 68.75 88 VAL A N 1
ATOM 697 C CA . VAL A 1 88 ? -4.496 -3.413 -17.902 1.00 68.75 88 VAL A CA 1
ATOM 698 C C . VAL A 1 88 ? -3.003 -3.628 -18.049 1.00 68.75 88 VAL A C 1
ATOM 700 O O . VAL A 1 88 ? -2.218 -2.955 -17.397 1.00 68.75 88 VAL A O 1
ATOM 703 N N . THR A 1 89 ? -2.592 -4.575 -18.884 1.00 65.06 89 THR A N 1
ATOM 704 C CA . THR A 1 89 ? -1.169 -4.888 -19.044 1.00 65.06 89 THR A CA 1
ATOM 705 C C . THR A 1 89 ? -0.468 -3.814 -19.880 1.00 65.06 89 THR A C 1
ATOM 707 O O . THR A 1 89 ? -1.036 -3.300 -20.842 1.00 65.06 89 THR A O 1
ATOM 710 N N . SER A 1 90 ? 0.807 -3.538 -19.589 1.00 59.78 90 SER A N 1
ATOM 711 C CA . SER A 1 90 ? 1.643 -2.575 -20.335 1.00 59.78 90 SER A CA 1
ATOM 712 C C . SER A 1 90 ? 1.810 -2.896 -21.831 1.00 59.78 90 SER A C 1
ATOM 714 O O . SER A 1 90 ? 2.251 -2.048 -22.605 1.00 59.78 90 SER A O 1
ATOM 716 N N . THR A 1 91 ? 1.459 -4.121 -22.240 1.00 57.75 91 THR A N 1
ATOM 717 C CA . THR A 1 91 ? 1.457 -4.582 -23.637 1.00 57.75 91 THR A CA 1
ATOM 718 C C . THR A 1 91 ? 0.149 -4.264 -24.370 1.00 57.75 91 THR A C 1
ATOM 720 O O . THR A 1 91 ? 0.189 -4.053 -25.579 1.00 57.75 91 THR A O 1
ATOM 723 N N . ASP A 1 92 ? -0.982 -4.214 -23.657 1.00 59.91 92 ASP A N 1
ATOM 724 C CA . ASP A 1 92 ? -2.309 -3.989 -24.246 1.00 59.91 92 ASP A CA 1
ATOM 725 C C . ASP A 1 92 ? -2.599 -2.495 -24.414 1.00 59.91 92 ASP A C 1
ATOM 727 O O . ASP A 1 92 ? -2.939 -2.048 -25.508 1.00 59.91 92 ASP A O 1
ATOM 731 N N . ASP A 1 93 ? -2.431 -1.712 -23.345 1.00 71.06 93 ASP A N 1
ATOM 732 C CA . ASP A 1 93 ? -2.573 -0.257 -23.393 1.00 71.06 93 ASP A CA 1
ATOM 733 C C . ASP A 1 93 ? -1.661 0.402 -22.357 1.00 71.06 93 ASP A C 1
ATOM 735 O O . ASP A 1 93 ? -1.920 0.421 -21.149 1.00 71.06 93 ASP A O 1
ATOM 739 N N . HIS A 1 94 ? -0.541 0.919 -22.853 1.00 71.69 94 HIS A N 1
ATOM 740 C CA . HIS A 1 94 ? 0.506 1.459 -22.002 1.00 71.69 94 HIS A CA 1
ATOM 741 C C . HIS A 1 94 ? 0.088 2.759 -21.299 1.00 71.69 94 HIS A C 1
ATOM 743 O O . HIS A 1 94 ? 0.532 3.022 -20.180 1.00 71.69 94 HIS A O 1
ATOM 749 N N . ASP A 1 95 ? -0.754 3.576 -21.929 1.00 77.25 95 ASP A N 1
ATOM 750 C CA . ASP A 1 95 ? -1.127 4.878 -21.379 1.00 77.25 95 ASP A CA 1
ATOM 751 C C . ASP A 1 95 ? -2.091 4.695 -20.201 1.00 77.25 95 ASP A C 1
ATOM 753 O O . ASP A 1 95 ? -1.910 5.297 -19.138 1.00 77.25 95 ASP A O 1
ATOM 757 N N . TRP A 1 96 ? -3.068 3.791 -20.337 1.00 73.31 96 TRP A N 1
ATOM 758 C CA . TRP A 1 96 ? -3.963 3.442 -19.232 1.00 73.31 96 TRP A CA 1
ATOM 759 C C . TRP A 1 96 ? -3.234 2.733 -18.087 1.00 73.31 96 TRP A C 1
ATOM 761 O O . TRP A 1 96 ? -3.494 3.059 -16.925 1.00 73.31 96 TRP A O 1
ATOM 771 N N . HIS A 1 97 ? -2.299 1.823 -18.386 1.00 77.44 97 HIS A N 1
ATOM 772 C CA . HIS A 1 97 ? -1.454 1.177 -17.373 1.00 77.44 97 HIS A CA 1
ATOM 773 C C . HIS A 1 97 ? -0.713 2.211 -16.508 1.00 77.44 97 HIS A C 1
ATOM 775 O O . HIS A 1 97 ? -0.788 2.161 -15.277 1.00 77.44 97 HIS A O 1
ATOM 781 N N . ASP A 1 98 ? -0.066 3.199 -17.135 1.00 80.69 98 ASP A N 1
ATOM 782 C CA . ASP A 1 98 ? 0.691 4.231 -16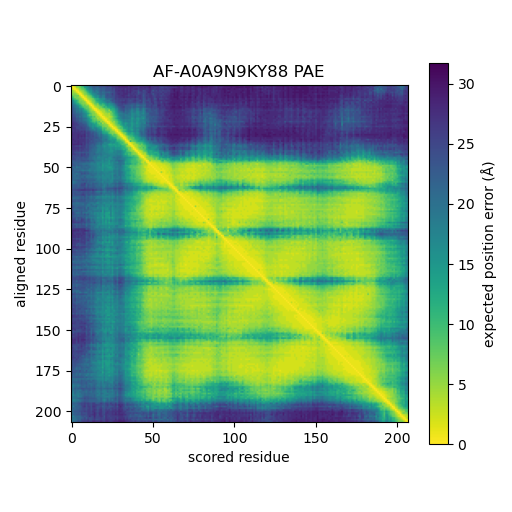.420 1.00 80.69 98 ASP A CA 1
ATOM 783 C C . ASP A 1 98 ? -0.218 5.159 -15.600 1.00 80.69 98 ASP A C 1
ATOM 785 O O . ASP A 1 98 ? 0.134 5.532 -14.476 1.00 80.69 98 ASP A O 1
ATOM 789 N N . ILE A 1 99 ? -1.414 5.490 -16.104 1.00 84.06 99 ILE A N 1
ATOM 790 C CA . ILE A 1 99 ? -2.416 6.263 -15.351 1.00 84.06 99 ILE A CA 1
ATOM 791 C C . ILE A 1 99 ? -2.842 5.506 -14.089 1.00 84.06 99 ILE A C 1
ATOM 793 O O . ILE A 1 99 ? -2.895 6.105 -13.007 1.00 84.06 99 ILE A O 1
ATOM 797 N N . PHE A 1 100 ? -3.127 4.204 -14.193 1.00 82.75 100 PHE A N 1
ATOM 798 C CA . PHE A 1 100 ? -3.495 3.391 -13.033 1.00 82.75 100 PHE A CA 1
ATOM 799 C C . PHE A 1 100 ? -2.334 3.251 -12.046 1.00 82.75 100 PHE A C 1
ATOM 801 O O . PHE A 1 100 ? -2.553 3.420 -10.844 1.00 82.75 100 PHE A O 1
ATOM 808 N N . MET A 1 101 ? -1.108 3.043 -12.538 1.00 83.56 101 MET A N 1
ATOM 809 C CA . MET A 1 101 ? 0.101 2.990 -11.714 1.00 83.56 101 MET A CA 1
ATOM 810 C C . MET A 1 101 ? 0.307 4.303 -10.945 1.00 83.56 101 MET A C 1
ATOM 812 O O . MET A 1 101 ? 0.415 4.286 -9.720 1.00 83.56 101 MET A O 1
ATOM 816 N N . ILE A 1 102 ? 0.313 5.457 -11.621 1.00 87.12 102 ILE A N 1
ATOM 817 C CA . ILE A 1 102 ? 0.518 6.763 -10.972 1.00 87.12 102 ILE A CA 1
ATOM 818 C C . ILE A 1 102 ? -0.610 7.052 -9.977 1.00 87.12 102 ILE A C 1
ATOM 820 O O . ILE A 1 102 ? -0.343 7.475 -8.852 1.00 87.12 102 ILE A O 1
ATOM 824 N N . SER A 1 103 ? -1.863 6.778 -10.353 1.00 87.75 103 SER A N 1
ATOM 825 C CA . SER A 1 103 ? -3.019 6.963 -9.465 1.00 87.75 103 SER A CA 1
ATOM 826 C C . SER A 1 103 ? -2.900 6.112 -8.199 1.00 87.75 103 SER A C 1
ATOM 828 O O . SER A 1 103 ? -3.202 6.581 -7.101 1.00 87.75 103 SER A O 1
ATOM 830 N N . TYR A 1 104 ? -2.422 4.875 -8.338 1.00 86.75 104 TYR A N 1
ATOM 831 C CA . TYR A 1 104 ? -2.111 3.989 -7.224 1.00 86.75 104 TYR A CA 1
ATOM 832 C C . TYR A 1 104 ? -0.976 4.540 -6.349 1.00 86.75 104 TYR A C 1
ATOM 834 O O . TYR A 1 104 ? -1.158 4.670 -5.141 1.00 86.75 104 TYR A O 1
ATOM 842 N N . LEU A 1 105 ? 0.153 4.951 -6.935 1.00 88.06 105 LEU A N 1
ATOM 843 C CA . LEU A 1 105 ? 1.293 5.510 -6.195 1.00 88.06 105 LEU A CA 1
ATOM 844 C C . LEU A 1 105 ? 0.913 6.763 -5.396 1.00 88.06 105 LEU A C 1
ATOM 846 O O . LEU A 1 105 ? 1.287 6.900 -4.228 1.00 88.06 105 LEU A O 1
ATOM 850 N N . VAL A 1 106 ? 0.124 7.654 -6.002 1.00 89.75 106 VAL A N 1
ATOM 851 C CA . VAL A 1 106 ? -0.393 8.860 -5.342 1.00 89.75 106 VAL A CA 1
ATOM 852 C C . VAL A 1 106 ? -1.360 8.497 -4.218 1.00 89.75 106 VAL A C 1
ATOM 854 O O . VAL A 1 106 ? -1.304 9.123 -3.164 1.00 89.75 106 VAL A O 1
ATOM 857 N N . ALA A 1 107 ? -2.206 7.478 -4.391 1.00 88.31 107 ALA A N 1
ATOM 858 C CA . ALA A 1 107 ? -3.122 6.999 -3.352 1.00 88.31 107 ALA A CA 1
ATOM 859 C C . ALA A 1 107 ? -2.409 6.281 -2.190 1.00 88.31 107 ALA A C 1
ATOM 861 O O . ALA A 1 107 ? -2.880 6.319 -1.048 1.00 88.31 107 ALA A O 1
ATOM 862 N N . THR A 1 108 ? -1.251 5.672 -2.448 1.00 87.62 108 THR A N 1
ATOM 863 C CA . THR A 1 108 ? -0.436 4.994 -1.431 1.00 87.62 108 THR A CA 1
ATOM 864 C C . THR A 1 108 ? 0.171 5.971 -0.421 1.00 87.62 108 THR A C 1
ATOM 866 O O . THR A 1 108 ? 0.311 5.619 0.751 1.00 87.62 108 THR A O 1
ATOM 869 N N . LEU A 1 109 ? 0.451 7.224 -0.801 1.00 88.81 109 LEU A N 1
ATOM 870 C CA . LEU A 1 109 ? 0.911 8.275 0.124 1.00 88.81 109 LEU A CA 1
ATOM 871 C C . LEU A 1 109 ? -0.069 8.558 1.279 1.00 88.81 109 LEU A C 1
ATOM 873 O O . LEU A 1 109 ? 0.303 8.346 2.439 1.00 88.81 109 LEU A O 1
ATOM 877 N N . PRO A 1 110 ? -1.312 9.016 1.024 1.00 88.06 110 PRO A N 1
ATOM 878 C CA . PRO A 1 110 ? -2.269 9.306 2.083 1.00 88.06 110 PRO A CA 1
ATOM 879 C C . PRO A 1 110 ? -2.684 8.044 2.843 1.00 88.06 110 PRO A C 1
ATOM 881 O O . PRO A 1 110 ? -2.946 8.136 4.041 1.00 88.06 110 PRO A O 1
ATOM 884 N N . TRP A 1 111 ? -2.693 6.870 2.196 1.00 86.94 111 TRP A N 1
ATOM 885 C CA . TRP A 1 111 ? -2.872 5.593 2.892 1.00 86.94 111 TRP A CA 1
ATOM 886 C C . TRP A 1 111 ? -1.757 5.350 3.917 1.00 86.94 111 TRP A C 1
ATOM 888 O O . TRP A 1 111 ? -2.035 5.158 5.096 1.00 86.94 111 TRP A O 1
ATOM 898 N N . THR A 1 112 ? -0.493 5.439 3.501 1.00 88.31 112 THR A N 1
ATOM 899 C CA . THR A 1 112 ? 0.671 5.169 4.361 1.00 88.31 112 THR A CA 1
ATOM 900 C C . THR A 1 112 ? 0.753 6.144 5.533 1.00 88.31 112 THR A C 1
ATOM 902 O O . THR A 1 112 ? 0.945 5.731 6.678 1.00 88.31 112 THR A O 1
ATOM 905 N N . ILE A 1 113 ? 0.565 7.440 5.263 1.00 88.19 113 ILE A N 1
ATOM 906 C CA . ILE A 1 113 ? 0.551 8.488 6.294 1.00 88.19 113 ILE A CA 1
ATOM 907 C C . ILE A 1 113 ? -0.624 8.270 7.251 1.00 88.19 113 ILE A C 1
ATOM 909 O O . ILE A 1 113 ? -0.450 8.338 8.467 1.00 88.19 113 ILE A O 1
ATOM 913 N N . GLY A 1 114 ? -1.805 7.959 6.716 1.00 85.69 114 GLY A N 1
ATOM 914 C CA . GLY A 1 114 ? -3.000 7.667 7.497 1.00 85.69 114 GLY A CA 1
ATOM 915 C C . GLY A 1 114 ? -2.841 6.453 8.407 1.00 85.69 114 GLY A C 1
ATOM 916 O O . GLY A 1 114 ? -3.166 6.524 9.591 1.00 85.69 114 GLY A O 1
ATOM 917 N N . CYS A 1 115 ? -2.275 5.362 7.888 1.00 85.38 115 CYS A N 1
ATOM 918 C CA . CYS A 1 115 ? -1.953 4.180 8.676 1.00 85.38 115 CYS A CA 1
ATOM 919 C C . CYS A 1 115 ? -0.924 4.492 9.764 1.00 85.38 115 CYS A C 1
ATOM 921 O O . CYS A 1 115 ? -1.112 4.061 10.896 1.00 85.38 115 CYS A O 1
ATOM 923 N N . LEU A 1 116 ? 0.129 5.264 9.473 1.00 85.75 116 LEU A N 1
ATOM 924 C CA . LEU A 1 116 ? 1.119 5.672 10.478 1.00 85.75 116 LEU A CA 1
ATOM 925 C C . LEU A 1 116 ? 0.517 6.567 11.572 1.00 85.75 116 LEU A C 1
ATOM 927 O O . LEU A 1 116 ? 0.860 6.399 12.737 1.00 85.75 116 LEU A O 1
ATOM 931 N N . ALA A 1 117 ? -0.385 7.483 11.213 1.00 85.50 117 ALA A N 1
ATOM 932 C CA . ALA A 1 117 ? -1.031 8.396 12.156 1.00 85.50 117 ALA A CA 1
ATOM 933 C C . ALA A 1 117 ? -2.082 7.709 13.044 1.00 85.50 117 ALA A C 1
ATOM 935 O O . ALA A 1 117 ? -2.279 8.110 14.188 1.00 85.50 117 ALA A O 1
ATOM 936 N N . LEU A 1 118 ? -2.767 6.691 12.516 1.00 84.25 118 LEU A N 1
ATOM 937 C CA . LEU A 1 118 ? -3.798 5.932 13.231 1.00 84.25 118 LEU A CA 1
ATOM 938 C C . LEU A 1 118 ? -3.267 4.646 13.885 1.00 84.25 118 LEU A C 1
ATOM 940 O O . LEU A 1 118 ? -4.034 3.953 14.552 1.00 84.25 118 LEU A O 1
ATOM 944 N N . SER A 1 119 ? -1.989 4.310 13.675 1.00 79.12 119 SER A N 1
ATOM 945 C CA . SER A 1 119 ? -1.374 3.099 14.226 1.00 79.12 119 SER A CA 1
ATOM 946 C C . SER A 1 119 ? -1.474 3.088 15.758 1.00 79.12 119 SER A C 1
ATOM 948 O O . SER A 1 119 ? -1.155 4.101 16.383 1.00 79.12 119 SER A O 1
ATOM 950 N N . PRO A 1 120 ? -1.861 1.955 16.375 1.00 74.19 120 PRO A N 1
ATOM 951 C CA . PRO A 1 120 ? -1.724 1.755 17.816 1.00 74.19 120 PRO A CA 1
ATOM 952 C C . PRO A 1 120 ? -0.258 1.885 18.265 1.00 74.19 120 PRO A C 1
ATOM 954 O O . PRO A 1 120 ? 0.655 1.757 17.445 1.00 74.19 120 PRO A O 1
ATOM 957 N N . ASP A 1 121 ? -0.023 2.071 19.569 1.00 73.12 121 ASP A N 1
ATOM 958 C CA . ASP A 1 121 ? 1.318 2.138 20.182 1.00 73.12 121 ASP A CA 1
ATOM 959 C C . ASP A 1 121 ? 2.024 0.763 20.197 1.00 73.12 121 ASP A C 1
ATOM 961 O O . ASP A 1 121 ? 2.398 0.213 21.232 1.00 73.12 121 ASP A O 1
ATOM 965 N N . ASN A 1 122 ? 2.230 0.180 19.016 1.00 78.38 122 ASN A N 1
ATOM 966 C CA . ASN A 1 122 ? 3.047 -1.004 18.810 1.00 78.38 122 ASN A CA 1
ATOM 967 C C . ASN A 1 122 ? 4.390 -0.585 18.200 1.00 78.38 122 ASN A C 1
ATOM 969 O O . ASN A 1 122 ? 4.532 -0.403 16.986 1.00 78.38 122 ASN A O 1
ATOM 973 N N . ALA A 1 123 ? 5.408 -0.454 19.055 1.00 80.69 123 ALA A N 1
ATOM 974 C CA . ALA A 1 123 ? 6.748 -0.018 18.657 1.00 80.69 123 ALA A CA 1
ATOM 975 C C . ALA A 1 123 ? 7.368 -0.897 17.552 1.00 80.69 123 ALA A C 1
ATOM 977 O O . ALA A 1 123 ? 8.127 -0.402 16.713 1.00 80.69 123 ALA A O 1
ATOM 978 N N . ARG A 1 124 ? 7.027 -2.194 17.515 1.00 82.75 124 ARG A N 1
ATOM 979 C CA . ARG A 1 124 ? 7.521 -3.132 16.500 1.00 82.75 124 ARG A CA 1
ATOM 980 C C . ARG A 1 124 ? 6.855 -2.880 15.147 1.00 82.75 124 ARG A C 1
ATOM 982 O O . ARG A 1 124 ? 7.567 -2.734 14.152 1.00 82.75 124 ARG A O 1
ATOM 989 N N . ALA A 1 125 ? 5.526 -2.772 15.113 1.00 82.25 125 ALA A N 1
ATOM 990 C CA . ALA A 1 125 ? 4.774 -2.493 13.887 1.00 82.25 125 ALA A CA 1
ATOM 991 C C . ALA A 1 125 ? 5.142 -1.120 13.296 1.00 82.25 125 ALA A C 1
ATOM 993 O O . ALA A 1 125 ? 5.441 -1.012 12.105 1.00 82.25 125 ALA A O 1
ATOM 994 N N . LEU A 1 126 ? 5.250 -0.088 14.141 1.00 84.75 126 LEU A N 1
ATOM 995 C CA . LEU A 1 126 ? 5.680 1.258 13.742 1.00 84.75 126 LEU A CA 1
ATOM 996 C C . LEU A 1 126 ? 7.084 1.273 13.124 1.00 84.75 126 LEU A C 1
ATOM 998 O O . LEU A 1 126 ? 7.308 1.965 12.128 1.00 84.75 126 LEU A O 1
ATOM 1002 N N . LYS A 1 127 ? 8.031 0.502 13.678 1.00 87.25 127 LYS A N 1
ATOM 1003 C CA . LYS A 1 127 ? 9.388 0.397 13.124 1.00 87.25 127 LYS A CA 1
ATOM 1004 C C . LYS A 1 127 ? 9.357 -0.204 11.719 1.00 87.25 127 LYS A C 1
ATOM 1006 O O . LYS A 1 127 ? 9.894 0.408 10.797 1.00 87.25 127 LYS A O 1
ATOM 1011 N N . TYR A 1 128 ? 8.700 -1.352 11.535 1.00 87.12 128 TYR A N 1
ATOM 1012 C CA . TYR A 1 128 ? 8.607 -1.990 10.217 1.00 87.12 128 TYR A CA 1
ATOM 1013 C C . TYR A 1 128 ? 7.873 -1.116 9.198 1.00 87.12 128 TYR A C 1
ATOM 1015 O O . TYR A 1 128 ? 8.369 -0.962 8.085 1.00 87.12 128 TYR A O 1
ATOM 1023 N N . ARG A 1 129 ? 6.769 -0.460 9.583 1.00 88.00 129 ARG A N 1
ATOM 1024 C CA . ARG A 1 129 ? 6.056 0.482 8.705 1.00 88.00 129 ARG A CA 1
ATOM 1025 C C . ARG A 1 129 ? 6.942 1.615 8.213 1.00 88.00 129 ARG A C 1
ATOM 1027 O O . ARG A 1 129 ? 6.910 1.921 7.030 1.00 88.00 129 ARG A O 1
ATOM 1034 N N . LYS A 1 130 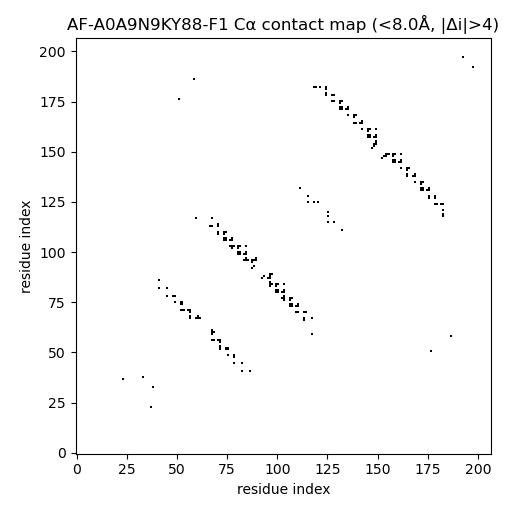? 7.745 2.224 9.091 1.00 88.38 130 LYS A N 1
ATOM 1035 C CA . LYS A 1 130 ? 8.656 3.314 8.705 1.00 88.38 130 LYS A CA 1
ATOM 1036 C C . LYS A 1 130 ? 9.735 2.841 7.731 1.00 88.38 130 LYS A C 1
ATOM 1038 O O . LYS A 1 130 ? 9.994 3.532 6.751 1.00 88.38 130 LYS A O 1
ATOM 1043 N N . TYR A 1 131 ? 10.328 1.668 7.968 1.00 91.62 131 TYR A N 1
ATOM 1044 C CA . TYR A 1 131 ? 11.317 1.100 7.045 1.00 91.62 131 TYR A CA 1
ATOM 1045 C C . TYR A 1 131 ? 10.706 0.744 5.689 1.00 91.62 131 TYR A C 1
ATOM 1047 O O . TYR A 1 131 ? 11.287 1.085 4.665 1.00 91.62 131 TYR A O 1
ATOM 1055 N N . LEU A 1 132 ? 9.536 0.101 5.672 1.00 90.00 132 LEU A N 1
ATOM 1056 C CA . LEU A 1 132 ? 8.865 -0.310 4.437 1.00 90.00 132 LEU A CA 1
ATOM 1057 C C . LEU A 1 132 ? 8.337 0.889 3.647 1.00 90.00 132 LEU A C 1
ATOM 1059 O O . LEU A 1 132 ? 8.544 0.948 2.441 1.00 90.00 132 LEU A O 1
ATOM 1063 N N . ALA A 1 133 ? 7.754 1.883 4.322 1.00 89.00 133 ALA A N 1
ATOM 1064 C CA . ALA A 1 133 ? 7.374 3.146 3.696 1.00 89.00 133 ALA A CA 1
ATOM 1065 C C . ALA A 1 133 ? 8.601 3.863 3.116 1.00 89.00 133 ALA A C 1
ATOM 1067 O O . ALA A 1 133 ? 8.582 4.295 1.967 1.00 89.00 133 ALA A O 1
ATOM 1068 N N . GLY A 1 134 ? 9.696 3.940 3.879 1.00 89.69 134 GLY A N 1
ATOM 1069 C CA . GLY A 1 134 ? 10.954 4.518 3.409 1.00 89.69 134 GLY A CA 1
ATOM 1070 C C . GLY A 1 134 ? 11.530 3.783 2.196 1.00 89.69 134 GLY A C 1
ATOM 1071 O O . GLY A 1 134 ? 11.961 4.431 1.248 1.00 89.69 134 GLY A O 1
ATOM 1072 N N . ALA A 1 135 ? 11.492 2.449 2.186 1.00 90.06 135 ALA A N 1
ATOM 1073 C CA . ALA A 1 135 ? 11.933 1.638 1.052 1.00 90.06 135 ALA A CA 1
ATOM 1074 C C . ALA A 1 135 ? 11.031 1.826 -0.180 1.00 90.06 135 ALA A C 1
ATOM 1076 O O . ALA A 1 135 ? 11.539 1.985 -1.290 1.00 90.06 135 ALA A O 1
ATOM 1077 N N . PHE A 1 136 ? 9.711 1.885 0.008 1.00 89.12 136 PHE A N 1
ATOM 1078 C CA . PHE A 1 136 ? 8.750 2.141 -1.064 1.00 89.12 136 PHE A CA 1
ATOM 1079 C C . PHE A 1 136 ? 9.000 3.508 -1.717 1.00 89.12 136 PHE A C 1
ATOM 1081 O O . PHE A 1 136 ? 9.271 3.584 -2.911 1.00 89.12 136 PHE A O 1
ATOM 1088 N N . PHE A 1 137 ? 9.022 4.593 -0.936 1.00 89.00 137 PHE A N 1
ATOM 1089 C CA . PHE A 1 137 ? 9.271 5.933 -1.485 1.00 89.00 137 PHE A CA 1
ATOM 1090 C C . PHE A 1 137 ? 10.708 6.115 -1.984 1.00 89.00 137 PHE A C 1
ATOM 1092 O O . PHE A 1 137 ? 10.933 6.821 -2.964 1.00 89.00 137 PHE A O 1
ATOM 1099 N N . GLY A 1 138 ? 11.680 5.445 -1.364 1.00 90.69 138 GLY A N 1
ATOM 1100 C CA . GLY A 1 138 ? 13.068 5.446 -1.819 1.00 90.69 138 GLY A CA 1
ATOM 1101 C C . GLY A 1 138 ? 13.242 4.776 -3.181 1.00 90.69 138 GLY A C 1
ATOM 1102 O O . GLY A 1 138 ? 14.002 5.272 -4.008 1.00 90.69 138 GLY A O 1
ATOM 1103 N N . THR A 1 139 ? 12.506 3.692 -3.449 1.00 89.00 139 THR A N 1
ATOM 1104 C CA . THR A 1 139 ? 12.553 2.991 -4.744 1.00 89.00 139 THR A CA 1
ATOM 1105 C C . THR A 1 139 ? 11.791 3.694 -5.864 1.00 89.00 139 THR A C 1
ATOM 1107 O O . THR A 1 139 ? 12.073 3.424 -7.031 1.00 89.00 139 THR A O 1
ATOM 1110 N N . LEU A 1 140 ? 10.941 4.683 -5.558 1.00 87.81 140 LEU A N 1
ATOM 1111 C CA . LEU A 1 140 ? 10.347 5.550 -6.584 1.00 87.81 140 LEU A CA 1
ATOM 1112 C C . LEU A 1 140 ? 11.391 6.369 -7.348 1.00 87.81 140 LEU A C 1
ATOM 1114 O O . LEU A 1 140 ? 11.239 6.576 -8.548 1.00 87.81 140 LEU A O 1
ATOM 1118 N N . ILE A 1 141 ? 12.458 6.821 -6.682 1.00 89.38 141 ILE A N 1
ATOM 1119 C CA . ILE A 1 141 ? 13.502 7.649 -7.309 1.00 89.38 141 ILE A CA 1
ATOM 1120 C C . ILE A 1 141 ? 14.188 6.905 -8.473 1.00 89.38 141 ILE A C 1
ATOM 1122 O O . ILE A 1 141 ? 14.153 7.414 -9.598 1.00 89.38 141 ILE A O 1
ATOM 1126 N N . PRO A 1 142 ? 14.787 5.711 -8.269 1.00 88.25 142 PRO A N 1
ATOM 1127 C CA . PRO A 1 142 ? 15.375 4.957 -9.370 1.00 88.25 142 PRO A CA 1
ATOM 1128 C C . PRO A 1 142 ? 14.320 4.495 -10.381 1.00 88.25 142 PRO A C 1
ATOM 1130 O O . PRO A 1 142 ? 14.612 4.482 -11.574 1.00 88.25 142 PRO A O 1
ATOM 1133 N N . LEU A 1 143 ? 13.092 4.184 -9.951 1.00 86.81 143 LEU A N 1
ATOM 1134 C CA . LEU A 1 143 ? 12.013 3.803 -10.866 1.00 86.81 143 LEU A CA 1
ATOM 1135 C C . LEU A 1 143 ? 11.700 4.912 -11.879 1.00 86.81 143 LEU A C 1
ATOM 1137 O O . LEU A 1 143 ? 11.684 4.645 -13.078 1.00 86.81 143 LEU A O 1
ATOM 1141 N N . ILE A 1 144 ? 11.519 6.156 -11.425 1.00 87.06 144 ILE A N 1
ATOM 1142 C CA . ILE A 1 144 ? 11.260 7.306 -12.308 1.00 87.06 144 ILE A CA 1
ATOM 1143 C C . ILE A 1 144 ? 12.446 7.535 -13.253 1.00 87.06 144 ILE A C 1
ATOM 1145 O O . ILE A 1 144 ? 12.255 7.780 -14.444 1.00 87.06 144 ILE A O 1
ATOM 1149 N N . TYR A 1 145 ? 13.677 7.408 -12.749 1.00 89.56 145 TYR A N 1
ATOM 1150 C CA . TYR A 1 145 ? 14.875 7.530 -13.578 1.00 89.56 145 TYR A CA 1
ATOM 1151 C C . TYR A 1 145 ? 14.894 6.494 -14.714 1.00 89.56 145 TYR A C 1
ATOM 1153 O O . TYR A 1 145 ? 15.035 6.863 -15.883 1.00 89.56 145 TYR A O 1
ATOM 1161 N N . PHE A 1 146 ? 14.703 5.208 -14.400 1.00 86.31 146 PHE A N 1
ATOM 1162 C CA . PHE A 1 146 ? 14.711 4.144 -15.409 1.00 86.31 146 PHE A CA 1
ATOM 1163 C C . PHE A 1 146 ? 13.479 4.174 -16.320 1.00 86.31 146 PHE A C 1
ATOM 1165 O O . PHE A 1 146 ? 13.600 3.827 -17.495 1.00 86.31 146 PHE A O 1
ATOM 1172 N N . PHE A 1 147 ? 12.339 4.671 -15.835 1.00 84.25 147 PHE A N 1
ATOM 1173 C CA . PHE A 1 147 ? 11.159 4.932 -16.658 1.00 84.25 147 PHE A CA 1
ATOM 1174 C C . PHE A 1 147 ? 11.476 5.937 -17.772 1.00 84.25 147 PHE A C 1
ATOM 1176 O O . PHE A 1 147 ? 11.227 5.660 -18.945 1.00 84.25 147 PHE A O 1
ATOM 1183 N N . ILE A 1 148 ? 12.117 7.065 -17.439 1.00 84.94 148 ILE A N 1
ATOM 1184 C CA . ILE A 1 148 ? 12.527 8.074 -18.430 1.00 84.94 148 ILE A CA 1
ATOM 1185 C C . ILE A 1 148 ? 13.571 7.495 -19.398 1.00 84.94 148 ILE A C 1
ATOM 1187 O O . ILE A 1 148 ? 13.467 7.693 -20.610 1.00 84.94 148 ILE A O 1
ATOM 1191 N N . GLN A 1 149 ? 14.554 6.737 -18.897 1.00 83.88 149 GLN A N 1
ATOM 1192 C CA . GLN A 1 149 ? 15.568 6.090 -19.744 1.00 83.88 149 GLN A CA 1
ATOM 1193 C C . GLN A 1 149 ? 14.966 5.083 -20.731 1.00 83.88 149 GLN A C 1
ATOM 1195 O O . GLN A 1 149 ? 15.398 5.002 -21.883 1.00 83.88 149 GLN A O 1
ATOM 1200 N N . HIS A 1 150 ? 13.944 4.344 -20.307 1.00 82.44 150 HIS A N 1
ATOM 1201 C CA . HIS A 1 150 ? 13.230 3.409 -21.164 1.00 82.44 150 HIS A CA 1
ATOM 1202 C C . HIS A 1 150 ? 12.336 4.131 -22.185 1.00 82.44 150 HIS A C 1
ATOM 1204 O O . HIS A 1 150 ? 12.396 3.821 -23.376 1.00 82.44 150 HIS A O 1
ATOM 1210 N N . LYS A 1 151 ? 11.538 5.110 -21.742 1.00 76.88 151 LYS A N 1
ATOM 1211 C CA . LYS A 1 151 ? 10.525 5.777 -22.572 1.00 76.88 151 LYS A CA 1
ATOM 1212 C C . LYS A 1 151 ? 11.086 6.830 -23.516 1.00 76.88 151 LYS A C 1
ATOM 1214 O O . LYS A 1 151 ? 10.733 6.847 -24.694 1.00 76.88 151 LYS A O 1
ATOM 1219 N N . VAL A 1 152 ? 11.952 7.702 -23.009 1.00 83.69 152 VAL A N 1
ATOM 1220 C CA . VAL A 1 152 ? 12.487 8.844 -23.762 1.00 83.69 152 VAL A CA 1
ATOM 1221 C C . VAL A 1 152 ? 13.771 8.449 -24.478 1.00 83.69 152 VAL A C 1
ATOM 1223 O O . VAL A 1 152 ? 13.889 8.634 -25.687 1.00 83.69 152 VAL A O 1
ATOM 1226 N N . HIS A 1 153 ? 14.721 7.864 -23.745 1.00 78.50 153 HIS A N 1
ATOM 1227 C CA . HIS A 1 153 ? 16.054 7.575 -24.279 1.00 78.50 153 HIS A CA 1
ATOM 1228 C C . HIS A 1 153 ? 16.171 6.206 -24.967 1.00 78.50 153 HIS A C 1
ATOM 1230 O O . HIS A 1 153 ? 17.156 5.971 -25.663 1.00 78.50 153 HIS A O 1
ATOM 1236 N N . LYS A 1 154 ? 15.172 5.321 -24.815 1.00 83.44 154 LYS A N 1
ATOM 1237 C CA . LYS A 1 154 ? 15.095 3.987 -25.446 1.00 83.44 154 LYS A CA 1
ATOM 1238 C C . LYS A 1 154 ? 16.385 3.168 -25.294 1.00 83.44 154 LYS A C 1
ATOM 1240 O O . LYS A 1 154 ? 16.801 2.459 -26.209 1.00 83.44 154 LYS A O 1
ATOM 1245 N N . VAL A 1 155 ? 17.020 3.264 -24.125 1.00 82.50 155 VAL A N 1
ATOM 1246 C CA . VAL A 1 155 ? 18.265 2.546 -23.824 1.00 82.50 155 VAL A CA 1
ATOM 1247 C C . VAL A 1 155 ? 17.973 1.052 -23.659 1.00 82.50 155 VAL A C 1
ATOM 1249 O O . VAL A 1 155 ? 17.074 0.657 -22.910 1.00 82.50 155 VAL A O 1
ATOM 1252 N N . ALA A 1 156 ? 18.742 0.204 -24.344 1.00 79.94 156 ALA A N 1
ATOM 1253 C CA . ALA A 1 156 ? 18.614 -1.245 -24.228 1.00 79.94 156 ALA A CA 1
ATOM 1254 C C . ALA A 1 156 ? 18.860 -1.704 -22.777 1.00 79.94 156 ALA A C 1
ATOM 1256 O O . ALA A 1 156 ? 19.811 -1.274 -22.130 1.00 79.94 156 ALA A O 1
ATOM 1257 N N . GLY A 1 157 ? 17.986 -2.566 -22.251 1.00 77.81 157 GLY A N 1
ATOM 1258 C CA . GLY A 1 157 ? 18.066 -3.074 -20.874 1.00 77.81 157 GLY A CA 1
ATOM 1259 C C . GLY A 1 157 ? 17.445 -2.173 -19.796 1.00 77.81 157 GLY A C 1
ATOM 1260 O O . GLY A 1 157 ? 17.184 -2.659 -18.696 1.00 77.81 157 GLY A O 1
ATOM 1261 N N . ALA A 1 158 ? 17.115 -0.910 -20.100 1.00 79.56 158 ALA A N 1
ATOM 1262 C CA . ALA A 1 158 ? 16.439 -0.023 -19.145 1.00 79.56 158 ALA A CA 1
ATOM 1263 C C . ALA A 1 158 ? 15.046 -0.543 -18.743 1.00 79.56 158 ALA A C 1
ATOM 1265 O O . ALA A 1 158 ? 14.659 -0.408 -17.587 1.00 79.56 158 ALA A O 1
ATOM 1266 N N . TYR A 1 159 ? 14.336 -1.205 -19.666 1.00 78.19 159 TYR A N 1
ATOM 1267 C CA . TYR A 1 159 ? 13.043 -1.848 -19.395 1.00 78.19 159 TYR A CA 1
ATOM 1268 C C . TYR A 1 159 ? 13.142 -2.918 -18.304 1.00 78.19 159 TYR A C 1
ATOM 1270 O O . TYR A 1 159 ? 12.344 -2.941 -17.375 1.00 78.19 159 TYR A O 1
ATOM 1278 N N . THR A 1 160 ? 14.153 -3.785 -18.385 1.00 81.94 160 THR A N 1
ATOM 1279 C CA . THR A 1 160 ? 14.332 -4.880 -17.428 1.00 81.94 160 THR A CA 1
ATOM 1280 C C . THR A 1 160 ? 14.594 -4.343 -16.024 1.00 81.94 160 THR A C 1
ATOM 1282 O O . THR A 1 160 ? 14.016 -4.832 -15.058 1.00 81.94 160 THR A O 1
ATOM 1285 N N . ILE A 1 161 ? 15.435 -3.310 -15.907 1.00 84.12 161 ILE A N 1
ATOM 1286 C CA . ILE A 1 161 ? 15.734 -2.671 -14.620 1.00 84.12 161 ILE A CA 1
ATOM 1287 C C . ILE A 1 161 ? 14.494 -1.953 -14.073 1.00 84.12 161 ILE A C 1
ATOM 1289 O O . ILE A 1 161 ? 14.182 -2.096 -12.893 1.00 84.12 161 ILE A O 1
ATOM 1293 N N . TYR A 1 162 ? 13.764 -1.230 -14.928 1.00 84.00 162 TYR A N 1
ATOM 1294 C CA . TYR A 1 162 ? 12.493 -0.599 -14.572 1.00 84.00 162 TYR A CA 1
ATOM 1295 C C . TYR A 1 162 ? 11.491 -1.623 -14.014 1.00 84.00 162 TYR A C 1
ATOM 1297 O O . TYR A 1 162 ? 10.998 -1.435 -12.902 1.00 84.00 162 TYR A O 1
ATOM 1305 N N . ALA A 1 163 ? 11.290 -2.746 -14.710 1.00 81.38 163 ALA A N 1
ATOM 1306 C CA . ALA A 1 163 ? 10.388 -3.808 -14.273 1.00 81.38 163 ALA A CA 1
ATOM 1307 C C . ALA A 1 163 ? 10.797 -4.381 -12.902 1.00 81.38 163 ALA A C 1
ATOM 1309 O O . ALA A 1 163 ? 9.947 -4.611 -12.046 1.00 81.38 163 ALA A O 1
ATOM 1310 N N . PHE A 1 164 ? 12.095 -4.561 -12.623 1.00 84.81 164 PHE A N 1
ATOM 1311 C CA . PHE A 1 164 ? 12.538 -5.003 -11.292 1.00 84.81 164 PHE A CA 1
ATOM 1312 C C . PHE A 1 164 ? 12.133 -4.035 -10.172 1.00 84.81 164 PHE A C 1
ATOM 1314 O O . PHE A 1 164 ? 11.707 -4.481 -9.101 1.00 84.81 164 PHE A O 1
ATOM 1321 N N . PHE A 1 165 ? 12.247 -2.723 -10.395 1.00 86.50 165 PHE A N 1
ATOM 1322 C CA . PHE A 1 165 ? 11.803 -1.726 -9.417 1.00 86.50 165 PHE A CA 1
ATOM 1323 C C . PHE A 1 165 ? 10.279 -1.685 -9.289 1.00 86.50 165 PHE A C 1
ATOM 1325 O O . PHE A 1 165 ? 9.769 -1.550 -8.179 1.00 86.50 165 PHE A O 1
ATOM 1332 N N . GLU A 1 166 ? 9.563 -1.876 -10.391 1.00 81.44 166 GLU A N 1
ATOM 1333 C CA . GLU A 1 166 ? 8.104 -1.950 -10.424 1.00 81.44 166 GLU A CA 1
ATOM 1334 C C . GLU A 1 166 ? 7.580 -3.100 -9.546 1.00 81.44 166 GLU A C 1
ATOM 1336 O O . GLU A 1 166 ? 6.775 -2.889 -8.636 1.00 81.44 166 GLU A O 1
ATOM 1341 N N . TRP A 1 167 ? 8.140 -4.302 -9.709 1.00 80.62 167 TRP A N 1
ATOM 1342 C CA . TRP A 1 167 ? 7.819 -5.454 -8.860 1.00 80.62 167 TRP A CA 1
ATOM 1343 C C . TRP A 1 167 ? 8.273 -5.275 -7.408 1.00 80.62 167 TRP A C 1
ATOM 1345 O O . TRP A 1 167 ? 7.607 -5.746 -6.482 1.00 80.62 167 TRP A O 1
ATOM 1355 N N . SER A 1 168 ? 9.383 -4.566 -7.184 1.00 83.69 168 SER A N 1
ATOM 1356 C CA . SER A 1 168 ? 9.846 -4.247 -5.830 1.00 83.69 168 SER A CA 1
ATOM 1357 C C . SER A 1 168 ? 8.857 -3.340 -5.092 1.00 83.69 168 SER A C 1
ATOM 1359 O O . SER A 1 168 ? 8.597 -3.573 -3.912 1.00 83.69 168 SER A O 1
ATOM 1361 N N . LEU A 1 169 ? 8.247 -2.359 -5.774 1.00 85.44 169 LEU A N 1
ATOM 1362 C CA . LEU A 1 169 ? 7.202 -1.506 -5.191 1.00 85.44 169 LEU A CA 1
ATOM 1363 C C . LEU A 1 169 ? 5.995 -2.327 -4.739 1.00 85.44 169 LEU A C 1
ATOM 1365 O O . LEU A 1 169 ? 5.519 -2.142 -3.619 1.00 85.44 169 LEU A O 1
ATOM 1369 N N . VAL A 1 170 ? 5.535 -3.267 -5.571 1.00 83.81 170 VAL A N 1
ATOM 1370 C CA . VAL A 1 170 ? 4.442 -4.184 -5.205 1.00 83.81 170 VAL A CA 1
ATOM 1371 C C . VAL A 1 170 ? 4.813 -4.990 -3.959 1.00 83.81 170 VAL A C 1
ATOM 1373 O O . VAL A 1 170 ? 4.015 -5.096 -3.029 1.00 83.81 170 VAL A O 1
ATOM 1376 N N . LEU A 1 171 ? 6.041 -5.512 -3.896 1.00 83.38 171 LEU A N 1
ATOM 1377 C CA . LEU A 1 171 ? 6.513 -6.294 -2.755 1.00 83.38 171 LEU A CA 1
ATOM 1378 C C . LEU A 1 171 ? 6.557 -5.471 -1.462 1.00 83.38 171 LEU A C 1
ATOM 1380 O O . LEU A 1 171 ? 6.081 -5.942 -0.428 1.00 83.38 171 LEU A O 1
ATOM 1384 N N . PHE A 1 172 ? 7.108 -4.254 -1.498 1.00 86.25 172 PHE A N 1
ATOM 1385 C CA . PHE A 1 172 ? 7.168 -3.390 -0.314 1.00 86.25 172 PHE A CA 1
ATOM 1386 C C . PHE A 1 172 ? 5.784 -2.987 0.181 1.00 86.25 172 PHE A C 1
ATOM 1388 O O . PHE A 1 172 ? 5.565 -2.910 1.389 1.00 86.25 172 PHE A O 1
ATOM 1395 N N . ASP A 1 173 ? 4.850 -2.771 -0.736 1.00 86.75 173 ASP A N 1
ATOM 1396 C CA . ASP A 1 173 ? 3.487 -2.385 -0.411 1.00 86.75 173 ASP A CA 1
ATOM 1397 C C . ASP A 1 173 ? 2.676 -3.547 0.192 1.00 86.75 173 ASP A C 1
ATOM 1399 O O . ASP A 1 173 ? 2.033 -3.383 1.231 1.00 86.75 173 ASP A O 1
ATOM 1403 N N . VAL A 1 174 ? 2.795 -4.760 -0.361 1.00 84.19 174 VAL A N 1
ATOM 1404 C CA . VAL A 1 174 ? 2.225 -5.975 0.255 1.00 84.19 174 VAL A CA 1
ATOM 1405 C C . VAL A 1 174 ? 2.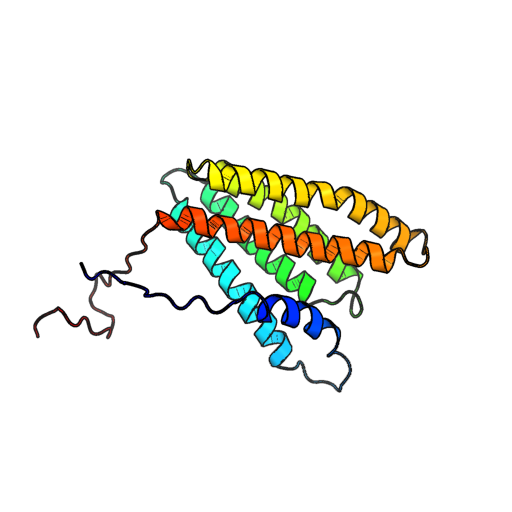855 -6.241 1.623 1.00 84.19 174 VAL A C 1
ATOM 1407 O O . VAL A 1 174 ? 2.152 -6.590 2.571 1.00 84.19 174 VAL A O 1
ATOM 1410 N N . ALA A 1 175 ? 4.170 -6.046 1.761 1.00 83.44 175 ALA A N 1
ATOM 1411 C CA . ALA A 1 175 ? 4.845 -6.174 3.048 1.00 83.44 175 ALA A CA 1
ATOM 1412 C C . ALA A 1 175 ? 4.340 -5.132 4.060 1.00 83.44 175 ALA A C 1
ATOM 1414 O O . ALA A 1 175 ? 4.156 -5.465 5.230 1.00 83.44 175 ALA A O 1
ATOM 1415 N N . PHE A 1 176 ? 4.088 -3.891 3.631 1.00 87.38 176 PHE A N 1
ATOM 1416 C CA . PHE A 1 176 ? 3.537 -2.840 4.489 1.00 87.38 176 PHE A CA 1
ATOM 1417 C C . PHE A 1 176 ? 2.128 -3.198 4.976 1.00 87.38 176 PHE A C 1
ATOM 1419 O O . PHE A 1 176 ? 1.848 -3.090 6.174 1.00 87.38 176 PHE A O 1
ATOM 1426 N N . ASP A 1 177 ? 1.269 -3.683 4.076 1.00 85.19 177 ASP A N 1
ATOM 1427 C CA . ASP A 1 177 ? -0.063 -4.183 4.426 1.00 85.19 177 ASP A CA 1
ATOM 1428 C C . ASP A 1 177 ? 0.040 -5.367 5.405 1.00 85.19 177 ASP A C 1
ATOM 1430 O O . ASP A 1 177 ? -0.673 -5.397 6.407 1.00 85.19 177 ASP A O 1
ATOM 1434 N N . ALA A 1 178 ? 0.973 -6.303 5.198 1.00 84.06 178 ALA A N 1
ATOM 1435 C CA . ALA A 1 178 ? 1.159 -7.462 6.077 1.00 84.06 178 ALA A CA 1
ATOM 1436 C C . ALA A 1 178 ? 1.538 -7.081 7.520 1.00 84.06 178 ALA A C 1
ATOM 1438 O O . ALA A 1 178 ? 1.176 -7.793 8.455 1.00 84.06 178 ALA A O 1
ATOM 1439 N N . VAL A 1 179 ? 2.200 -5.937 7.738 1.00 85.19 179 VAL A N 1
ATOM 1440 C CA . VAL A 1 179 ? 2.500 -5.441 9.096 1.00 85.19 179 VAL A CA 1
ATOM 1441 C C . VAL A 1 179 ? 1.224 -5.133 9.888 1.00 85.19 179 VAL A C 1
ATOM 1443 O O . VAL A 1 179 ? 1.242 -5.253 11.110 1.00 85.19 179 VAL A O 1
ATOM 1446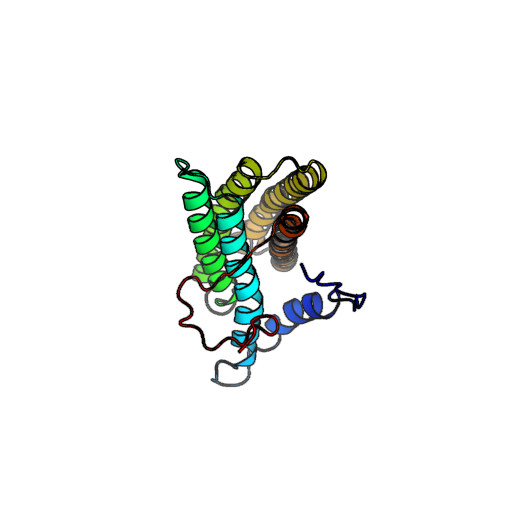 N N . THR A 1 180 ? 0.100 -4.813 9.231 1.00 81.31 180 THR A N 1
ATOM 1447 C CA . THR A 1 180 ? -1.194 -4.624 9.923 1.00 81.31 180 THR A CA 1
ATOM 1448 C C . THR A 1 180 ? -1.668 -5.881 10.653 1.00 81.31 180 THR A C 1
ATOM 1450 O O . THR A 1 180 ? -2.353 -5.761 11.666 1.00 81.31 180 THR A O 1
ATOM 1453 N N . ALA A 1 181 ? -1.228 -7.074 10.234 1.00 79.00 181 ALA A N 1
ATOM 1454 C CA . ALA A 1 181 ? -1.509 -8.315 10.953 1.00 79.00 181 ALA A CA 1
ATOM 1455 C C . ALA A 1 181 ? -0.965 -8.298 12.392 1.00 79.00 181 ALA A C 1
ATOM 1457 O O . ALA A 1 181 ? -1.596 -8.861 13.280 1.00 79.00 181 ALA A O 1
ATOM 1458 N N . LEU A 1 182 ? 0.155 -7.602 12.638 1.00 77.81 182 LEU A N 1
ATOM 1459 C CA . LEU A 1 182 ? 0.720 -7.437 13.982 1.00 77.81 182 LEU A CA 1
ATOM 1460 C C . LEU A 1 182 ? -0.120 -6.508 14.868 1.00 77.81 182 LEU A C 1
ATOM 1462 O O . LEU A 1 182 ? -0.055 -6.612 16.088 1.00 77.81 182 LEU A O 1
ATOM 1466 N N . ASP A 1 183 ? -0.905 -5.599 14.287 1.00 76.88 183 ASP A N 1
ATOM 1467 C CA . ASP A 1 183 ? -1.829 -4.768 15.069 1.00 76.88 183 ASP A CA 1
ATOM 1468 C C . ASP A 1 183 ? -3.122 -5.515 15.395 1.00 76.88 183 ASP A C 1
ATOM 1470 O O . ASP A 1 183 ? -3.726 -5.288 16.447 1.00 76.88 183 ASP A O 1
ATOM 1474 N N . PHE A 1 184 ? -3.519 -6.457 14.533 1.00 73.75 184 PHE A N 1
ATOM 1475 C CA . PHE A 1 184 ? -4.689 -7.299 14.767 1.00 73.75 184 PHE A CA 1
ATOM 1476 C C . PHE A 1 184 ? -4.492 -8.334 15.883 1.00 73.75 184 PHE A C 1
ATOM 1478 O O . PHE A 1 184 ? -5.484 -8.892 16.341 1.00 73.75 184 PHE A O 1
ATOM 1485 N N . GLU A 1 185 ? -3.275 -8.538 16.403 1.00 75.31 185 GLU A N 1
ATOM 1486 C CA . GLU A 1 185 ? -3.048 -9.378 17.595 1.00 75.31 185 GLU A CA 1
ATOM 1487 C C . GLU A 1 185 ? -3.851 -8.906 18.820 1.00 75.31 185 GLU A C 1
ATOM 1489 O O . GLU A 1 185 ? -4.179 -9.704 19.694 1.00 75.31 185 GLU A O 1
ATOM 1494 N N . THR A 1 186 ? -4.203 -7.619 18.878 1.00 68.69 186 THR A N 1
ATOM 1495 C CA . THR A 1 186 ? -4.986 -7.032 19.982 1.00 68.69 186 THR A CA 1
ATOM 1496 C C . THR A 1 186 ? -6.458 -6.789 19.627 1.00 68.69 186 THR A C 1
ATOM 1498 O O . THR A 1 186 ? -7.207 -6.245 20.437 1.00 68.69 186 THR A O 1
ATOM 1501 N N . PHE A 1 187 ? -6.890 -7.180 18.423 1.00 73.75 187 PHE A N 1
ATOM 1502 C CA . PHE A 1 187 ? -8.216 -6.883 17.887 1.00 73.75 187 PHE A CA 1
ATOM 1503 C C . PHE A 1 187 ? -9.123 -8.123 17.889 1.00 73.75 187 PHE A C 1
ATOM 1505 O O . PHE A 1 187 ? -8.844 -9.110 17.212 1.00 73.75 187 PHE A O 1
ATOM 1512 N N . GLU A 1 188 ? -10.254 -8.056 18.599 1.00 75.69 188 GLU A N 1
ATOM 1513 C CA . GLU A 1 188 ? -11.293 -9.096 18.596 1.00 75.69 188 GLU A CA 1
ATOM 1514 C C . GLU A 1 188 ? -12.572 -8.579 17.914 1.00 75.69 188 GLU A C 1
ATOM 1516 O O . GLU A 1 188 ? -13.149 -7.572 18.330 1.00 75.69 188 GLU A O 1
ATOM 1521 N N . LEU A 1 189 ? -13.049 -9.284 16.880 1.00 76.12 189 LEU A N 1
ATOM 1522 C CA . LEU A 1 189 ? -14.311 -8.980 16.198 1.00 76.12 189 LEU A CA 1
ATOM 1523 C C . LEU A 1 189 ? -15.408 -9.954 16.644 1.00 76.12 189 LEU A C 1
ATOM 1525 O O . LEU A 1 189 ? -15.412 -11.120 16.254 1.00 76.12 189 LEU A O 1
ATOM 1529 N N . VAL A 1 190 ? -16.381 -9.459 17.414 1.00 79.38 190 VAL A N 1
ATOM 1530 C CA . VAL A 1 190 ? -17.531 -10.257 17.865 1.00 79.38 190 VAL A CA 1
ATOM 1531 C C . VAL A 1 190 ? -18.780 -9.884 17.067 1.00 79.38 190 VAL A C 1
ATOM 1533 O O . VAL A 1 190 ? -19.366 -8.821 17.268 1.00 79.38 190 VAL A O 1
ATOM 1536 N N . VAL A 1 191 ? -19.226 -10.781 16.184 1.00 77.25 191 VAL A N 1
ATOM 1537 C CA . VAL A 1 191 ? -20.476 -10.622 15.423 1.00 77.25 191 VAL A CA 1
ATOM 1538 C C . VAL A 1 191 ? -21.624 -11.255 16.210 1.00 77.25 191 VAL A C 1
ATOM 1540 O O . VAL A 1 191 ? -21.614 -12.459 16.463 1.00 77.25 191 VAL A O 1
ATOM 1543 N N . LYS A 1 192 ? -22.614 -10.451 16.619 1.00 77.50 192 LYS A N 1
ATOM 1544 C CA . LYS A 1 192 ? -23.802 -10.922 17.352 1.00 77.50 192 LYS A CA 1
ATOM 1545 C C . LYS A 1 192 ? -25.073 -10.632 16.569 1.00 77.50 192 LYS A C 1
ATOM 1547 O O . LYS A 1 192 ? -25.301 -9.497 16.155 1.00 77.50 192 LYS A O 1
ATOM 1552 N N . ASP A 1 193 ? -25.926 -11.641 16.437 1.00 78.50 193 ASP A N 1
ATOM 1553 C CA . ASP A 1 193 ? -27.299 -11.447 15.984 1.00 78.50 193 ASP A CA 1
ATOM 1554 C C . ASP A 1 193 ? -28.157 -10.975 17.162 1.00 78.50 193 ASP A C 1
ATOM 1556 O O . ASP A 1 193 ? -28.501 -11.743 18.056 1.00 78.50 193 ASP A O 1
ATOM 1560 N N . VAL A 1 194 ? -28.469 -9.681 17.179 1.00 79.56 194 VAL A N 1
ATOM 1561 C CA . VAL A 1 194 ? -29.257 -9.051 18.250 1.00 79.56 194 VAL A CA 1
ATOM 1562 C C . VAL A 1 194 ? -30.753 -9.342 18.096 1.00 79.56 194 VAL A C 1
ATOM 1564 O O . VAL A 1 194 ? -31.499 -9.257 19.067 1.00 79.56 194 VAL A O 1
ATOM 1567 N N . LYS A 1 195 ? -31.208 -9.675 16.882 1.00 79.19 195 LYS A N 1
ATOM 1568 C CA . LYS A 1 195 ? -32.635 -9.844 16.567 1.00 79.19 195 LYS A CA 1
ATOM 1569 C C . LYS A 1 195 ? -33.041 -11.305 16.368 1.00 79.19 195 LYS A C 1
ATOM 1571 O O . LYS A 1 195 ? -34.225 -11.564 16.191 1.00 79.19 195 LYS A O 1
ATOM 1576 N N . GLY A 1 196 ? -32.089 -12.240 16.387 1.00 69.19 196 GLY A N 1
ATOM 1577 C CA . GLY A 1 196 ? -32.342 -13.675 16.222 1.00 69.19 196 GLY A CA 1
ATOM 1578 C C . GLY A 1 196 ? -32.939 -14.037 14.859 1.00 69.19 196 GLY A C 1
ATOM 1579 O O . GLY A 1 196 ? -33.604 -15.059 14.729 1.00 69.19 196 GLY A O 1
ATOM 1580 N N . ALA A 1 197 ? -32.757 -13.180 13.851 1.00 74.56 197 ALA A N 1
ATOM 1581 C CA . ALA A 1 197 ? -33.302 -13.393 12.511 1.00 74.56 197 ALA A CA 1
ATOM 1582 C C . ALA A 1 197 ? -32.457 -14.384 11.693 1.00 74.56 197 ALA A C 1
ATOM 1584 O O . ALA A 1 197 ? -32.912 -14.909 10.673 1.00 74.56 197 ALA A O 1
ATOM 1585 N N . SER A 1 198 ? -31.214 -14.629 12.112 1.00 72.69 198 SER A N 1
ATOM 1586 C CA . SER A 1 198 ? -30.323 -15.571 11.453 1.00 72.69 198 SER A CA 1
ATOM 1587 C C . SER A 1 198 ? -30.690 -17.012 11.807 1.00 72.69 198 SER A C 1
ATOM 1589 O O . SER A 1 198 ? -30.949 -17.364 12.952 1.00 72.69 198 SER A O 1
ATOM 1591 N N . LYS A 1 199 ? -30.651 -17.892 10.802 1.00 71.00 199 LYS A N 1
ATOM 1592 C CA . LYS A 1 199 ? -30.817 -19.347 10.979 1.00 71.00 199 LYS A CA 1
ATOM 1593 C C . LYS A 1 199 ? -29.565 -20.020 11.569 1.00 71.00 199 LYS A C 1
ATOM 1595 O O . LYS A 1 199 ? -29.463 -21.245 11.547 1.00 71.00 199 LYS A O 1
ATOM 1600 N N . GLY A 1 200 ? -28.577 -19.235 12.008 1.00 64.06 200 GLY A N 1
ATOM 1601 C CA . GLY A 1 200 ? -27.299 -19.732 12.503 1.00 64.06 200 GLY A CA 1
ATOM 1602 C C . GLY A 1 200 ? -27.494 -20.474 13.819 1.00 64.06 200 GLY A C 1
ATOM 1603 O O . GLY A 1 200 ? -27.913 -19.884 14.810 1.00 64.06 200 GLY A O 1
ATOM 1604 N N . TYR A 1 201 ? -27.209 -21.775 13.830 1.00 57.41 201 TYR A N 1
ATOM 1605 C CA . TYR A 1 201 ? -27.398 -22.600 15.018 1.00 57.41 201 TYR A CA 1
ATOM 1606 C C . TYR A 1 201 ? -26.317 -22.283 16.057 1.00 57.41 201 TYR A C 1
ATOM 1608 O O . TYR A 1 201 ? -25.123 -22.464 15.813 1.00 57.41 201 TYR A O 1
ATOM 1616 N N . VAL A 1 202 ? -26.738 -21.822 17.230 1.00 61.66 202 VAL A N 1
ATOM 1617 C CA . VAL A 1 202 ? -25.858 -21.546 18.365 1.00 61.66 202 VAL A CA 1
ATOM 1618 C C . VAL A 1 202 ? -25.939 -22.742 19.313 1.00 61.66 202 VAL A C 1
ATOM 1620 O O . VAL A 1 202 ? -26.931 -22.926 20.009 1.00 61.66 202 VAL A O 1
ATOM 1623 N N . TYR A 1 203 ? -24.909 -23.587 19.328 1.00 57.16 203 TYR A N 1
ATOM 1624 C CA . TYR A 1 203 ? -24.939 -24.903 19.987 1.00 57.16 203 TYR A CA 1
ATOM 1625 C C . TYR A 1 203 ? -25.013 -24.884 21.526 1.00 57.16 203 TYR A C 1
ATOM 1627 O O . TYR A 1 203 ? -25.156 -25.937 22.140 1.00 57.16 203 TYR A O 1
ATOM 1635 N N . TRP A 1 204 ? -24.939 -23.711 22.155 1.00 62.09 204 TRP A N 1
ATOM 1636 C CA . TRP A 1 204 ? -25.029 -23.517 23.609 1.00 62.09 204 TRP A CA 1
ATOM 1637 C C . TRP A 1 204 ? -26.306 -22.802 24.072 1.00 62.09 204 TRP A C 1
ATOM 1639 O O . TRP A 1 204 ? -26.403 -22.453 25.246 1.00 62.09 204 TRP A O 1
ATOM 1649 N N . LEU A 1 205 ? -27.290 -22.580 23.194 1.00 56.69 205 LEU A N 1
ATOM 1650 C CA . LEU A 1 205 ? -28.627 -22.156 23.624 1.00 56.69 205 LEU A CA 1
ATOM 1651 C C . LEU A 1 205 ? -29.522 -23.396 23.819 1.00 56.69 205 LEU A C 1
ATOM 1653 O O . LEU A 1 205 ? -29.620 -24.209 22.895 1.00 56.69 205 LEU A O 1
ATOM 1657 N N . PRO A 1 206 ? -30.148 -23.584 24.999 1.00 55.72 206 PRO A N 1
ATOM 1658 C CA . PRO 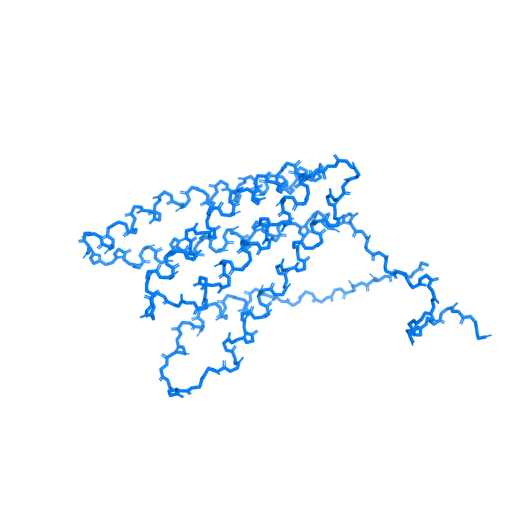A 1 206 ? -31.141 -24.635 25.182 1.00 55.72 206 PRO A CA 1
ATOM 1659 C C . PRO A 1 206 ? -32.359 -24.368 24.289 1.00 55.72 206 PRO A C 1
ATOM 1661 O O . PRO A 1 206 ? -32.712 -23.212 24.048 1.00 55.72 206 PRO A O 1
ATOM 1664 N N . LYS A 1 207 ? -32.938 -25.456 23.771 1.00 55.59 207 LYS A N 1
ATOM 1665 C CA . LYS A 1 207 ? -34.151 -25.439 22.945 1.00 55.59 207 LYS A CA 1
ATOM 1666 C C . LYS A 1 207 ? -35.361 -24.947 23.726 1.00 55.59 207 LYS A C 1
ATOM 1668 O O . LYS A 1 207 ? -35.454 -25.309 24.919 1.00 55.59 207 LYS A O 1
#

pLDDT: mean 70.95, std 19.67, range [26.02, 91.62]

Foldseek 3Di:
DDDPPPDDDPDPPPPPVVVVVVVLVPPPDDDDDPPVVNVVVLCVVLVVQLVLLVVQLVLQDDPPDCLSVVLSVLSVQLSVLVSQLSVCDCVNPVVSNVVSVVSNVVSVVSNLVSCLVSPDPDPVLNVLSVVLVCQLVVLVVVLVVLVCCCPPVVDPPSVVVNVVSVVVNVVSSVSNSVSVVVSCVPPDDDDDDPPPPDPDDDPPDDD

Mean predicted aligned error: 13.0 Å